Protein AF-A0A1F6IAR0-F1 (afdb_monomer_lite)

Sequence (242 aa):
MVVERRGQYTPEQQALSNLPRLVEQSVRDTQDLQRQLTGFKPGMDLINWHKRTDRYRYVYGETQRFKRDVRRSRDKTSLRHNLAGIVFQDIAYSVCALDCDDSRVLLSPEKTSEFWTMLYPNKEIVSHPYGQETLENAYVPDGILVNTSKAFNIYKRPVFKLYEYSLVHMTERDLEEQLKAIRIQHEKFPGLFAETSVEFVIPRTFPLPRLSSEEKKVEFLQLPITRVQFGHFITDLYNGMR

Radius of gyration: 19.18 Å; chains: 1; bounding box: 51×44×59 Å

Secondary structure (DSSP, 8-state):
------PPPPHHHHHHHHHHHHHHHHHHHHHHHHHHTTT--SSHHHHHHHTTSHHHHHHHHHHHHHHHH--SHHHHHHHHHHHHHHHHHHHHHHHHHHT--TTEEEEPHHHHHHHHHHH-TTSPEEEPGGG-EEETTS---SEEEEE--TTTTT-S-SEEEEEEE--S---HHHHHHHHHHHHHHHHH-HHHHTT-EEEEEEEETPPPP---TT-TTEEEEEEEEEHHHHHHHHHHHHH---

Structure (mmCIF, N/CA/C/O backbone):
data_AF-A0A1F6IAR0-F1
#
_entry.id   AF-A0A1F6IAR0-F1
#
loop_
_atom_site.group_PDB
_atom_site.id
_atom_site.type_symbol
_atom_site.label_atom_id
_atom_site.label_alt_id
_atom_site.label_comp_id
_atom_site.label_asym_id
_atom_site.label_entity_id
_atom_site.label_seq_id
_atom_site.pdbx_PDB_ins_code
_atom_site.Cartn_x
_atom_site.Cartn_y
_atom_site.Cartn_z
_atom_site.occupancy
_atom_site.B_iso_or_equiv
_atom_site.auth_seq_id
_atom_site.auth_comp_id
_atom_site.auth_asym_id
_atom_site.auth_atom_id
_atom_site.pdbx_PDB_model_num
ATOM 1 N N . MET A 1 1 ? -28.137 28.297 32.193 1.00 38.50 1 MET A N 1
ATOM 2 C CA . MET A 1 1 ? -27.772 27.968 30.799 1.00 38.50 1 MET A CA 1
ATOM 3 C C . MET A 1 1 ? -26.639 26.965 30.833 1.00 38.50 1 MET A C 1
ATOM 5 O O . MET A 1 1 ? -25.532 27.327 31.211 1.00 38.50 1 MET A O 1
ATOM 9 N N . VAL A 1 2 ? -26.931 25.707 30.516 1.00 37.19 2 VAL A N 1
ATOM 10 C CA . VAL A 1 2 ? -25.901 24.693 30.283 1.00 37.19 2 VAL A CA 1
ATOM 11 C C . VAL A 1 2 ? -25.406 24.934 28.864 1.00 37.19 2 VAL A C 1
ATOM 13 O O . VAL A 1 2 ? -26.157 24.766 27.910 1.00 37.19 2 VAL A O 1
ATOM 16 N N . VAL A 1 3 ? -24.178 25.427 28.729 1.00 39.84 3 VAL A N 1
ATOM 17 C CA . VAL A 1 3 ? -23.511 25.492 27.429 1.00 39.84 3 VAL A CA 1
ATOM 18 C C . VAL A 1 3 ? -23.173 24.051 27.069 1.00 39.84 3 VAL A C 1
ATOM 20 O O . VAL A 1 3 ? -22.225 23.486 27.615 1.00 39.84 3 VAL A O 1
ATOM 23 N N . GLU A 1 4 ? -23.977 23.435 26.204 1.00 39.16 4 GLU A N 1
ATOM 24 C CA . GLU A 1 4 ? -23.617 22.185 25.540 1.00 39.16 4 GLU A CA 1
ATOM 25 C C . GLU A 1 4 ? -22.316 22.429 24.771 1.00 39.16 4 GLU A C 1
ATOM 27 O O . GLU A 1 4 ? -22.299 22.987 23.671 1.00 39.16 4 GLU A O 1
ATOM 32 N N . ARG A 1 5 ? -21.183 22.053 25.372 1.00 45.16 5 ARG A N 1
ATOM 33 C CA . ARG A 1 5 ? -19.935 21.915 24.631 1.00 45.16 5 ARG A CA 1
ATOM 34 C C . ARG A 1 5 ? -20.184 20.805 23.617 1.00 45.16 5 ARG A C 1
ATOM 36 O O . ARG A 1 5 ? -20.204 19.638 23.996 1.00 45.16 5 ARG A O 1
ATOM 43 N N . ARG A 1 6 ? -20.390 21.164 22.346 1.00 47.25 6 ARG A N 1
ATOM 44 C CA . ARG A 1 6 ? -20.243 20.227 21.225 1.00 47.25 6 ARG A CA 1
ATOM 45 C C . ARG A 1 6 ? -18.896 19.532 21.421 1.00 47.25 6 ARG A C 1
ATOM 47 O O . ARG A 1 6 ? -17.858 20.184 21.321 1.00 47.25 6 ARG A O 1
ATOM 54 N N . GLY A 1 7 ? -18.930 18.266 21.831 1.00 54.31 7 GLY A N 1
ATOM 55 C CA . GLY A 1 7 ? -17.729 17.505 22.146 1.00 54.31 7 GLY A CA 1
ATOM 56 C C . GLY A 1 7 ? -16.824 17.484 20.923 1.00 54.31 7 GLY A C 1
ATOM 57 O O . GLY A 1 7 ? -17.268 17.118 19.837 1.00 54.31 7 GLY A O 1
ATOM 58 N N . GLN A 1 8 ? -15.577 17.922 21.079 1.00 76.50 8 GLN A N 1
ATOM 59 C CA . GLN A 1 8 ? -14.567 17.686 20.057 1.00 76.50 8 GLN A CA 1
ATOM 60 C C . GLN A 1 8 ? -14.371 16.172 19.970 1.00 76.50 8 GLN A C 1
ATOM 62 O O . GLN A 1 8 ? -14.013 15.542 20.965 1.00 76.50 8 GLN A O 1
ATOM 67 N N . TYR A 1 9 ? -14.665 15.592 18.806 1.00 80.25 9 TYR A N 1
ATOM 68 C CA . TYR A 1 9 ? -14.347 14.195 18.537 1.00 80.25 9 TYR A CA 1
ATOM 69 C C . TYR A 1 9 ? -12.841 13.981 18.706 1.00 80.25 9 TYR A C 1
ATOM 71 O O . TYR A 1 9 ? -12.040 14.819 18.287 1.00 80.25 9 TYR A O 1
ATOM 79 N N . THR A 1 10 ? -12.443 12.863 19.313 1.00 88.69 10 THR A N 1
ATOM 80 C CA . THR A 1 10 ? -11.035 12.451 19.291 1.00 88.69 10 THR A CA 1
ATOM 81 C C . THR A 1 10 ? -10.608 12.146 17.846 1.00 88.69 10 THR A C 1
ATOM 83 O O . THR A 1 10 ? -11.468 11.808 17.027 1.00 88.69 10 THR A O 1
ATOM 86 N N . PRO A 1 11 ? -9.306 12.206 17.502 1.00 89.12 11 PRO A N 1
ATOM 87 C CA . PRO A 1 11 ? -8.838 11.826 16.164 1.00 89.12 11 PRO A CA 1
ATOM 88 C C . PRO A 1 11 ? -9.303 10.425 15.733 1.00 89.12 11 PRO A C 1
ATOM 90 O O . PRO A 1 11 ? -9.711 10.229 14.593 1.00 89.12 11 PRO A O 1
ATOM 93 N N . GLU A 1 12 ? -9.347 9.464 16.664 1.00 87.31 12 GLU A N 1
ATOM 94 C CA . GLU A 1 12 ? -9.908 8.130 16.409 1.00 87.31 12 GLU A CA 1
ATOM 95 C C . GLU A 1 12 ? -11.392 8.185 16.039 1.00 87.31 12 GLU A C 1
ATOM 97 O O . GLU A 1 12 ? -11.812 7.574 15.061 1.00 87.31 12 GLU A O 1
ATOM 102 N N . GLN A 1 13 ? -12.201 8.932 16.795 1.00 87.88 13 GLN A N 1
ATOM 103 C CA . GLN A 1 13 ? -13.630 9.080 16.513 1.00 87.88 13 GLN A CA 1
ATOM 104 C C . GLN A 1 13 ? -13.868 9.797 15.180 1.00 87.88 13 GLN A C 1
ATOM 106 O O . GLN A 1 13 ? -14.784 9.443 14.435 1.00 87.88 13 GLN A O 1
ATOM 111 N N . GLN A 1 14 ? -13.027 10.778 14.849 1.00 88.19 14 GLN A N 1
ATOM 112 C CA . GLN A 1 14 ? -13.061 11.456 13.561 1.00 88.19 14 GLN A CA 1
ATOM 113 C C . GLN A 1 14 ? -12.744 10.486 12.416 1.00 88.19 14 GLN A C 1
ATOM 115 O O . GLN A 1 14 ? -13.514 10.423 11.457 1.00 88.19 14 GLN A O 1
ATOM 120 N N . ALA A 1 15 ? -11.678 9.693 12.529 1.00 88.88 15 ALA A N 1
ATOM 121 C CA . ALA A 1 15 ? -11.328 8.689 11.527 1.00 88.88 15 ALA A CA 1
ATOM 122 C C . ALA A 1 15 ? -12.445 7.641 11.365 1.00 88.88 15 ALA A C 1
ATOM 124 O O . ALA A 1 15 ? -12.874 7.352 10.248 1.00 88.88 15 ALA A O 1
ATOM 125 N N . LEU A 1 16 ? -13.004 7.146 12.475 1.00 87.69 16 LEU A N 1
ATOM 126 C CA . LEU A 1 16 ? -14.109 6.180 12.470 1.00 87.69 16 LEU A CA 1
ATOM 127 C C . LEU A 1 16 ? -15.385 6.724 11.831 1.00 87.69 16 LEU A C 1
ATOM 129 O O . LEU A 1 16 ? -16.027 6.016 11.063 1.00 87.69 16 LEU A O 1
ATOM 133 N N . SER A 1 17 ? -15.751 7.975 12.115 1.00 87.50 17 SER A N 1
ATOM 134 C CA . SER A 1 17 ? -16.948 8.588 11.520 1.00 87.50 17 SER A CA 1
ATOM 135 C C . SER A 1 17 ? -16.835 8.782 10.003 1.00 87.50 17 SER A C 1
ATOM 137 O O . SER A 1 17 ? -17.852 8.787 9.312 1.00 87.50 17 SER A O 1
ATOM 139 N N . ASN A 1 18 ? -15.614 8.896 9.471 1.00 89.44 18 ASN A N 1
ATOM 140 C CA . ASN A 1 18 ? -15.357 9.039 8.037 1.00 89.44 18 ASN A CA 1
ATOM 141 C C . ASN A 1 18 ? -15.116 7.704 7.322 1.00 89.44 18 ASN A C 1
ATOM 143 O O . ASN A 1 18 ? -15.274 7.633 6.101 1.00 89.44 18 ASN A O 1
ATOM 147 N N . LEU A 1 19 ? -14.770 6.647 8.061 1.00 89.19 19 LEU A N 1
ATOM 148 C CA . LEU A 1 19 ? -14.447 5.337 7.504 1.00 89.19 19 LEU A CA 1
ATOM 149 C C . LEU A 1 19 ? -15.547 4.759 6.589 1.00 89.19 19 LEU A C 1
ATOM 151 O O . LEU A 1 19 ? -15.187 4.270 5.520 1.00 89.19 19 LEU A O 1
ATOM 155 N N . PRO A 1 20 ? -16.861 4.873 6.887 1.00 89.50 20 PRO A N 1
ATOM 156 C CA . PRO A 1 20 ? -17.908 4.393 5.982 1.00 89.50 20 PRO A CA 1
ATOM 157 C C . PRO A 1 20 ? -17.851 5.007 4.578 1.00 89.50 20 PRO A C 1
ATOM 159 O O . PRO A 1 20 ? -18.086 4.307 3.596 1.00 89.50 20 PRO A O 1
ATOM 162 N N . ARG A 1 21 ? -17.493 6.294 4.462 1.00 92.12 21 ARG A N 1
ATOM 163 C CA . ARG A 1 21 ? -17.345 6.956 3.157 1.00 92.12 21 ARG A CA 1
ATOM 164 C C . ARG A 1 21 ? -16.149 6.400 2.386 1.00 92.12 21 ARG A C 1
ATOM 166 O O . ARG A 1 21 ? -16.256 6.187 1.182 1.00 92.12 21 ARG A O 1
ATOM 173 N N . LEU A 1 22 ? -15.018 6.190 3.064 1.00 92.69 22 LEU A N 1
ATOM 174 C CA . LEU A 1 22 ? -13.821 5.610 2.444 1.00 92.69 22 LEU A CA 1
ATOM 175 C C . LEU A 1 22 ? -14.101 4.181 1.967 1.00 92.69 22 LEU A C 1
ATOM 177 O O . LEU A 1 22 ? -13.780 3.841 0.834 1.00 92.69 22 LEU A O 1
ATOM 181 N N . VAL A 1 23 ? -14.787 3.394 2.799 1.00 91.12 23 VAL A N 1
ATOM 182 C CA . VAL A 1 23 ? -15.258 2.042 2.476 1.00 91.12 23 VAL A CA 1
ATOM 183 C C . VAL A 1 23 ? -16.153 2.043 1.244 1.00 91.12 23 VAL A C 1
ATOM 185 O O . VAL A 1 23 ? -15.914 1.267 0.326 1.00 91.12 23 VAL A O 1
ATOM 188 N N . GLU A 1 24 ? -17.161 2.915 1.188 1.00 90.19 24 GLU A N 1
ATOM 189 C CA . GLU A 1 24 ? -18.074 2.979 0.045 1.00 90.19 24 GLU A CA 1
ATOM 190 C C . GLU A 1 24 ? -17.333 3.290 -1.264 1.00 90.19 24 GLU A C 1
ATOM 192 O O . GLU A 1 24 ? -17.627 2.687 -2.296 1.00 90.19 24 GLU A O 1
ATOM 197 N N . GLN A 1 25 ? -16.359 4.203 -1.222 1.00 91.12 25 GLN A N 1
ATOM 198 C CA . GLN A 1 25 ? -15.523 4.526 -2.380 1.00 91.12 25 GLN A CA 1
ATOM 199 C C . GLN A 1 25 ? -14.670 3.324 -2.796 1.00 91.12 25 GLN A C 1
ATOM 201 O O . GLN A 1 25 ? -14.756 2.900 -3.944 1.00 91.12 25 GLN A O 1
ATOM 206 N N . SER A 1 26 ? -13.952 2.700 -1.858 1.00 91.62 26 SER A N 1
ATOM 207 C CA . SER A 1 26 ? -13.114 1.536 -2.164 1.00 91.62 26 SER A CA 1
ATOM 208 C C . SER A 1 26 ? -13.914 0.322 -2.642 1.00 91.62 26 SER A C 1
ATOM 210 O O . SER A 1 26 ? -13.428 -0.425 -3.481 1.00 91.62 26 SER A O 1
ATOM 212 N N . VAL A 1 27 ? -15.159 0.132 -2.191 1.00 89.75 27 VAL A N 1
ATOM 213 C CA . VAL A 1 27 ? -16.038 -0.918 -2.735 1.00 89.75 27 VAL A CA 1
ATOM 214 C C . VAL A 1 27 ? -16.336 -0.670 -4.216 1.00 89.75 27 VAL A C 1
ATOM 216 O O . VAL A 1 27 ? -16.295 -1.611 -5.007 1.00 89.75 27 VAL A O 1
ATOM 219 N N . ARG A 1 28 ? -16.614 0.579 -4.612 1.00 89.12 28 ARG A N 1
ATOM 220 C CA . ARG A 1 28 ? -16.844 0.930 -6.025 1.00 89.12 28 ARG A CA 1
ATOM 221 C C . ARG A 1 28 ? -15.579 0.712 -6.855 1.00 89.12 28 ARG A C 1
ATOM 223 O O . ARG A 1 28 ? -15.656 0.075 -7.903 1.00 89.12 28 ARG A O 1
ATOM 230 N N . ASP A 1 29 ? -14.432 1.158 -6.347 1.00 88.12 29 ASP A N 1
ATOM 231 C CA . ASP A 1 29 ? -13.138 1.003 -7.019 1.00 88.12 29 ASP A CA 1
ATOM 232 C C . ASP A 1 29 ? -12.801 -0.484 -7.240 1.00 88.12 29 ASP A C 1
ATOM 234 O O . ASP A 1 29 ? -12.430 -0.884 -8.345 1.00 88.12 29 ASP A O 1
ATOM 238 N N . THR A 1 30 ? -13.020 -1.333 -6.229 1.00 87.88 30 THR A N 1
ATOM 239 C CA . THR A 1 30 ? -12.817 -2.787 -6.331 1.00 87.88 30 THR A CA 1
ATOM 240 C C . THR A 1 30 ? -13.779 -3.439 -7.325 1.00 87.88 30 THR A C 1
ATOM 242 O O . THR A 1 30 ? -13.370 -4.314 -8.087 1.00 87.88 30 THR A O 1
ATOM 245 N N . GLN A 1 31 ? -15.046 -3.019 -7.380 1.00 88.25 31 GLN A N 1
ATOM 246 C CA . GLN A 1 31 ? -16.001 -3.535 -8.371 1.00 88.25 31 GLN A CA 1
ATOM 247 C C . GLN A 1 31 ? -15.584 -3.187 -9.804 1.00 88.25 31 GLN A C 1
ATOM 249 O O . GLN A 1 31 ? -15.674 -4.027 -10.704 1.00 88.25 31 GLN A O 1
ATOM 254 N N . ASP A 1 32 ? -15.105 -1.966 -10.031 1.00 87.00 32 ASP A N 1
ATOM 255 C CA . ASP A 1 32 ? -14.595 -1.562 -11.339 1.00 87.00 32 ASP A CA 1
ATOM 256 C C . ASP A 1 32 ? -13.306 -2.312 -11.694 1.00 87.00 32 ASP A C 1
ATOM 258 O O . ASP A 1 32 ? -13.144 -2.754 -12.836 1.00 87.00 32 ASP A O 1
ATOM 262 N N . LEU A 1 33 ? -12.439 -2.563 -10.712 1.00 86.06 33 LEU A N 1
ATOM 263 C CA . LEU A 1 33 ? -11.254 -3.399 -10.872 1.00 86.06 33 LEU A CA 1
ATOM 264 C C . LEU A 1 33 ? -11.611 -4.846 -11.265 1.00 86.06 33 LEU A C 1
ATOM 266 O O . LEU A 1 33 ? -11.045 -5.378 -12.223 1.00 86.06 33 LEU A O 1
ATOM 270 N N . GLN A 1 34 ? -12.590 -5.467 -10.597 1.00 84.38 34 GLN A N 1
ATOM 271 C CA . GLN A 1 34 ? -13.085 -6.815 -10.919 1.00 84.38 34 GLN A CA 1
ATOM 272 C C . GLN A 1 34 ? -13.602 -6.907 -12.362 1.00 84.38 34 GLN A C 1
ATOM 274 O O . GLN A 1 34 ? -13.295 -7.863 -13.083 1.00 84.38 34 GLN A O 1
ATOM 279 N N . ARG A 1 35 ? -14.341 -5.890 -12.826 1.00 84.06 35 ARG A N 1
ATOM 280 C CA . ARG A 1 35 ? -14.817 -5.814 -14.219 1.00 84.06 35 ARG A CA 1
ATOM 281 C C . ARG A 1 35 ? -13.660 -5.738 -15.212 1.00 84.06 35 ARG A C 1
ATOM 283 O O . ARG A 1 35 ? -13.697 -6.407 -16.241 1.00 84.06 35 ARG A O 1
ATOM 290 N N . GLN A 1 36 ? -12.625 -4.957 -14.905 1.00 81.25 36 GLN A N 1
ATOM 291 C CA . GLN A 1 36 ? -11.448 -4.813 -15.769 1.00 81.25 36 GLN A CA 1
ATOM 292 C C . GLN A 1 36 ? -10.580 -6.078 -15.830 1.00 81.25 36 GLN A C 1
ATOM 294 O O . GLN A 1 36 ? -9.872 -6.284 -16.817 1.00 81.25 36 GLN A O 1
ATOM 299 N N . LEU A 1 37 ? -10.628 -6.913 -14.790 1.00 77.19 37 LEU A N 1
ATOM 300 C CA . LEU A 1 37 ? -9.786 -8.101 -14.626 1.00 77.19 37 LEU A CA 1
ATOM 301 C C . LEU A 1 37 ? -10.537 -9.428 -14.809 1.00 77.19 37 LEU A C 1
ATOM 303 O O . LEU A 1 37 ? -9.991 -10.502 -14.558 1.00 77.19 37 LEU A O 1
ATOM 307 N N . THR A 1 38 ? -11.773 -9.392 -15.305 1.00 71.38 38 THR A N 1
ATOM 308 C CA . THR A 1 38 ? -12.521 -10.613 -15.625 1.00 71.38 38 THR A CA 1
ATOM 309 C C . THR A 1 38 ? -11.798 -11.418 -16.719 1.00 71.38 38 THR A C 1
ATOM 311 O O . THR A 1 38 ? -11.521 -10.904 -17.801 1.00 71.38 38 THR A O 1
ATOM 314 N N . GLY A 1 39 ? -11.494 -12.696 -16.453 1.00 65.00 39 GLY A N 1
ATOM 315 C CA . GLY A 1 39 ? -10.820 -13.600 -17.407 1.00 65.00 39 GLY A CA 1
ATOM 316 C C . GLY A 1 39 ? -9.287 -13.508 -17.430 1.00 65.00 39 GLY A C 1
ATOM 317 O O . GLY A 1 39 ? -8.635 -14.075 -18.307 1.00 65.00 39 GLY A O 1
ATOM 318 N N . PHE A 1 40 ? -8.713 -12.799 -16.467 1.00 67.94 40 PHE A N 1
ATOM 319 C CA . PHE A 1 40 ? -7.287 -12.561 -16.332 1.00 67.94 40 PHE A CA 1
ATOM 320 C C . PHE A 1 40 ? -6.507 -13.792 -15.809 1.00 67.94 40 PHE A C 1
ATOM 322 O O . PHE A 1 40 ? -6.990 -14.491 -14.916 1.00 67.94 40 PHE A O 1
ATOM 329 N N . LYS A 1 41 ? -5.285 -14.057 -16.311 1.00 64.62 41 LYS A N 1
ATOM 330 C CA . LYS A 1 41 ? -4.406 -15.132 -15.798 1.00 64.62 41 LYS A CA 1
ATOM 331 C C . LYS A 1 41 ? -3.184 -14.563 -15.052 1.00 64.62 41 LYS A C 1
ATOM 333 O O . LYS A 1 41 ? -2.563 -13.629 -15.532 1.00 64.62 41 LYS A O 1
ATOM 338 N N . PRO A 1 42 ? -2.771 -15.115 -13.899 1.00 63.12 42 PRO A N 1
ATOM 339 C CA . PRO A 1 42 ? -1.640 -14.586 -13.126 1.00 63.12 42 PRO A CA 1
ATOM 340 C C . PRO A 1 42 ? -0.313 -14.491 -13.908 1.00 63.12 42 PRO A C 1
ATOM 342 O O . PRO A 1 42 ? 0.008 -15.367 -14.709 1.00 63.12 42 PRO A O 1
ATOM 345 N N . GLY A 1 43 ? 0.508 -13.472 -13.615 1.00 67.12 43 GLY A N 1
ATOM 346 C CA . GLY A 1 43 ? 1.869 -13.328 -14.154 1.00 67.12 43 GLY A CA 1
ATOM 347 C C . GLY A 1 43 ? 2.051 -12.146 -15.106 1.00 67.12 43 GLY A C 1
ATOM 348 O O . GLY A 1 43 ? 1.771 -11.007 -14.740 1.00 67.12 43 GLY A O 1
ATOM 349 N N . MET A 1 44 ? 2.555 -12.403 -16.321 1.00 66.25 44 MET A N 1
ATOM 350 C CA . MET A 1 44 ? 2.823 -11.359 -17.329 1.00 66.25 44 MET A CA 1
ATOM 351 C C . MET A 1 44 ? 1.577 -10.574 -17.728 1.00 66.25 44 MET A C 1
ATOM 353 O O . MET A 1 44 ? 1.685 -9.390 -18.055 1.00 66.25 44 MET A O 1
ATOM 357 N N . ASP A 1 45 ? 0.401 -11.194 -17.651 1.00 78.44 45 ASP A N 1
ATOM 358 C CA . ASP A 1 45 ? -0.839 -10.481 -17.914 1.00 78.44 45 ASP A CA 1
ATOM 359 C C . ASP A 1 45 ? -0.992 -9.311 -16.937 1.00 78.44 45 ASP A C 1
ATOM 361 O O . ASP A 1 45 ? -1.553 -8.300 -17.329 1.00 78.44 45 ASP A O 1
ATOM 365 N N . LEU A 1 46 ? -0.415 -9.360 -15.725 1.00 79.81 46 LEU A N 1
ATOM 366 C CA . LEU A 1 46 ? -0.706 -8.386 -14.655 1.00 79.81 46 LEU A CA 1
ATOM 367 C C . LEU A 1 46 ? 0.014 -7.081 -14.922 1.00 79.81 46 LEU A C 1
ATOM 369 O O . LEU A 1 46 ? -0.556 -5.999 -14.818 1.00 79.81 46 LEU A O 1
ATOM 373 N N . ILE A 1 47 ? 1.249 -7.215 -15.396 1.00 83.38 47 ILE A N 1
ATOM 374 C CA . ILE A 1 47 ? 2.025 -6.121 -15.960 1.00 83.38 47 ILE A CA 1
ATOM 375 C C . ILE A 1 47 ? 1.309 -5.557 -17.197 1.00 83.38 47 ILE A C 1
ATOM 377 O O . ILE A 1 47 ? 1.186 -4.342 -17.339 1.00 83.38 47 ILE A O 1
ATOM 381 N N . ASN A 1 48 ? 0.812 -6.415 -18.094 1.00 83.62 48 ASN A N 1
ATOM 382 C CA . ASN A 1 48 ? 0.139 -5.974 -19.321 1.00 83.62 48 ASN A CA 1
ATOM 383 C C . ASN A 1 48 ? -1.205 -5.283 -19.066 1.00 83.62 48 ASN A C 1
ATOM 385 O O . ASN A 1 48 ? -1.549 -4.343 -19.782 1.00 83.62 48 ASN A O 1
ATOM 389 N N . TRP A 1 49 ? -1.954 -5.728 -18.064 1.00 85.81 49 TRP A N 1
ATOM 390 C CA . TRP A 1 49 ? -3.165 -5.077 -17.594 1.00 85.81 49 TRP A CA 1
ATOM 391 C C . TRP A 1 49 ? -2.824 -3.725 -16.979 1.00 85.81 49 TRP A C 1
ATOM 393 O O . TRP A 1 49 ? -3.388 -2.719 -17.403 1.00 85.81 49 TRP A O 1
ATOM 403 N N . HIS A 1 50 ? -1.843 -3.676 -16.070 1.00 87.81 50 HIS A N 1
ATOM 404 C CA . HIS A 1 50 ? -1.456 -2.433 -15.411 1.00 87.81 50 HIS A CA 1
ATOM 405 C C . HIS A 1 50 ? -1.080 -1.357 -16.443 1.00 87.81 50 HIS A C 1
ATOM 407 O O . HIS A 1 50 ? -1.564 -0.232 -16.346 1.00 87.81 50 HIS A O 1
ATOM 413 N N . LYS A 1 51 ? -0.361 -1.726 -17.518 1.00 88.00 51 LYS A N 1
ATOM 414 C CA . LYS A 1 51 ? -0.032 -0.845 -18.662 1.00 88.00 51 LYS A CA 1
ATOM 415 C C . LYS A 1 51 ? -1.238 -0.175 -19.346 1.00 88.00 51 LYS A C 1
ATOM 417 O O . LYS A 1 51 ? -1.056 0.799 -20.073 1.00 88.00 51 LYS A O 1
ATOM 422 N N . ARG A 1 52 ? -2.455 -0.697 -19.175 1.00 86.88 52 ARG A N 1
ATOM 423 C CA . ARG A 1 52 ? -3.691 -0.166 -19.784 1.00 86.88 52 ARG A CA 1
ATOM 424 C C . ARG A 1 52 ? -4.454 0.786 -18.861 1.00 86.88 52 ARG A C 1
ATOM 426 O O . ARG A 1 52 ? -5.355 1.482 -19.326 1.00 86.88 52 ARG A O 1
ATOM 433 N N . THR A 1 53 ? -4.095 0.839 -17.581 1.00 86.94 53 THR A N 1
ATOM 434 C CA . THR A 1 53 ? -4.781 1.673 -16.587 1.00 86.94 53 THR A CA 1
ATOM 435 C C . THR A 1 53 ? -4.517 3.166 -16.818 1.00 86.94 53 THR A C 1
ATOM 437 O O . THR A 1 53 ? -3.479 3.563 -17.361 1.00 86.94 53 THR A O 1
ATOM 440 N N . ASP A 1 54 ? -5.455 4.024 -16.404 1.00 87.62 54 ASP A N 1
ATOM 441 C CA . ASP A 1 54 ? -5.235 5.480 -16.365 1.00 87.62 54 ASP A CA 1
ATOM 442 C C . ASP A 1 54 ? -4.079 5.840 -15.427 1.00 87.62 54 ASP A C 1
ATOM 444 O O . ASP A 1 54 ? -3.260 6.707 -15.742 1.00 87.62 54 ASP A O 1
ATOM 448 N N . ARG A 1 55 ? -3.964 5.112 -14.310 1.00 86.44 55 ARG A N 1
ATOM 449 C CA . ARG A 1 55 ? -2.889 5.285 -13.334 1.00 86.44 55 ARG A CA 1
ATOM 450 C C . ARG A 1 55 ? -1.513 5.075 -13.962 1.00 86.44 55 ARG A C 1
ATOM 452 O O . ARG A 1 55 ? -0.652 5.942 -13.834 1.00 86.44 55 ARG A O 1
ATOM 459 N N . TYR A 1 56 ? -1.331 4.008 -14.738 1.00 89.44 56 TYR A N 1
ATOM 460 C CA . TYR A 1 56 ? -0.094 3.786 -15.486 1.00 89.44 56 TYR A CA 1
ATOM 461 C C . TYR A 1 56 ? 0.205 4.919 -16.470 1.00 89.44 56 TYR A C 1
ATOM 463 O O . TYR A 1 56 ? 1.341 5.387 -16.544 1.00 89.44 56 TYR A O 1
ATOM 471 N N . ARG A 1 57 ? -0.800 5.387 -17.223 1.00 90.31 57 ARG A N 1
ATOM 472 C CA . ARG A 1 57 ? -0.622 6.496 -18.177 1.00 90.31 57 ARG A CA 1
ATOM 473 C C . ARG A 1 57 ? -0.148 7.769 -17.475 1.00 90.31 57 ARG A C 1
ATOM 475 O O . ARG A 1 57 ? 0.765 8.425 -17.976 1.00 90.31 57 ARG A O 1
ATOM 482 N N . TYR A 1 58 ? -0.713 8.073 -16.307 1.00 89.88 58 TYR A N 1
ATOM 483 C CA . TYR A 1 58 ? -0.272 9.177 -15.457 1.00 89.88 58 TYR A CA 1
ATOM 484 C C . TYR A 1 58 ? 1.176 8.994 -14.977 1.00 89.88 58 TYR A C 1
ATOM 486 O O . TYR A 1 58 ? 2.019 9.853 -15.234 1.00 89.88 58 TYR A O 1
ATOM 494 N N . VAL A 1 59 ? 1.495 7.853 -14.351 1.00 89.31 59 VAL A N 1
ATOM 495 C CA . VAL A 1 59 ? 2.842 7.556 -13.830 1.00 89.31 59 VAL A CA 1
ATOM 496 C C . VAL A 1 59 ? 3.892 7.603 -14.944 1.00 89.31 59 VAL A C 1
ATOM 498 O O . VAL A 1 59 ? 4.981 8.157 -14.764 1.00 89.31 59 VAL A O 1
ATOM 501 N N . TYR A 1 60 ? 3.570 7.075 -16.125 1.00 88.94 60 TYR A N 1
ATOM 502 C CA . TYR A 1 60 ? 4.438 7.146 -17.294 1.00 88.94 60 TYR A CA 1
ATOM 503 C C . TYR A 1 60 ? 4.672 8.590 -17.747 1.00 88.94 60 TYR A C 1
ATOM 505 O O . TYR A 1 60 ? 5.823 8.981 -17.955 1.00 88.94 60 TYR A O 1
ATOM 513 N N . GLY A 1 61 ? 3.609 9.391 -17.869 1.00 88.44 61 GLY A N 1
ATOM 514 C CA . GLY A 1 61 ? 3.698 10.805 -18.238 1.00 88.44 61 GLY A CA 1
ATOM 515 C C . GLY A 1 61 ? 4.585 11.601 -17.278 1.00 88.44 61 GLY A C 1
ATOM 516 O O . GLY A 1 61 ? 5.534 12.257 -17.716 1.00 88.44 61 GLY A O 1
ATOM 517 N N . GLU A 1 62 ? 4.350 11.459 -15.972 1.00 87.94 62 GLU A N 1
ATOM 518 C CA . GLU A 1 62 ? 5.161 12.099 -14.930 1.00 87.94 62 GLU A CA 1
ATOM 519 C C . GLU A 1 62 ? 6.617 11.623 -14.967 1.00 87.94 62 GLU A C 1
ATOM 521 O O . GLU A 1 62 ? 7.543 12.423 -14.850 1.00 87.94 62 GLU A O 1
ATOM 526 N N . THR A 1 63 ? 6.854 10.337 -15.237 1.00 88.19 63 THR A N 1
ATOM 527 C CA . THR A 1 63 ? 8.215 9.804 -15.393 1.00 88.19 63 THR A CA 1
ATOM 528 C C . THR A 1 63 ? 8.943 10.473 -16.553 1.00 88.19 63 THR A C 1
ATOM 530 O O . THR A 1 63 ? 10.098 10.873 -16.401 1.00 88.19 63 THR A O 1
ATOM 533 N N . GLN A 1 64 ? 8.292 10.628 -17.711 1.00 87.00 64 GLN A N 1
ATOM 534 C CA . GLN A 1 64 ? 8.917 11.295 -18.856 1.00 87.00 64 GLN A CA 1
ATOM 535 C C . GLN A 1 64 ? 9.181 12.777 -18.581 1.00 87.00 64 GLN A C 1
ATOM 537 O O . GLN A 1 64 ? 10.212 13.295 -19.013 1.00 87.00 64 GLN A O 1
ATOM 542 N N . ARG A 1 65 ? 8.294 13.446 -17.838 1.00 84.69 65 ARG A N 1
ATOM 543 C CA . ARG A 1 65 ? 8.486 14.829 -17.391 1.00 84.69 65 ARG A CA 1
ATOM 544 C C . ARG A 1 65 ? 9.700 14.944 -16.467 1.00 84.69 65 ARG A C 1
ATOM 546 O O . ARG A 1 65 ? 10.655 15.631 -16.818 1.00 84.69 65 ARG A O 1
ATOM 553 N N . PHE A 1 66 ? 9.744 14.183 -15.373 1.00 83.50 66 PHE A N 1
ATOM 554 C CA . PHE A 1 66 ? 10.871 14.217 -14.436 1.00 83.50 66 PHE A CA 1
ATOM 555 C C . PHE A 1 66 ? 12.201 13.837 -15.093 1.00 83.50 66 PHE A C 1
ATOM 557 O O . PHE A 1 66 ? 13.226 14.455 -14.814 1.00 83.50 66 PHE A O 1
ATOM 564 N N . LYS A 1 67 ? 12.218 12.871 -16.022 1.00 82.19 67 LYS A N 1
ATOM 565 C CA . LYS A 1 67 ? 13.441 12.510 -16.759 1.00 82.19 67 LYS A CA 1
ATOM 566 C C . LYS A 1 67 ? 14.045 13.676 -17.547 1.00 82.19 67 LYS A C 1
ATOM 568 O O . LYS A 1 67 ? 15.263 13.698 -17.711 1.00 82.19 67 LYS A O 1
ATOM 573 N N . ARG A 1 68 ? 13.224 14.605 -18.051 1.00 81.62 68 ARG A N 1
ATOM 574 C CA . ARG A 1 68 ? 13.702 15.810 -18.753 1.00 81.62 68 ARG A CA 1
ATOM 575 C C . ARG A 1 68 ? 14.318 16.819 -17.786 1.00 81.62 68 ARG A C 1
ATOM 577 O O . ARG A 1 68 ? 15.299 17.469 -18.138 1.00 81.62 68 ARG A O 1
ATOM 584 N N . ASP A 1 69 ? 13.783 16.893 -16.572 1.00 78.00 69 ASP A N 1
ATOM 585 C CA . ASP A 1 69 ? 14.192 17.868 -15.557 1.00 78.00 69 ASP A CA 1
ATOM 586 C C . ASP A 1 69 ? 15.429 17.410 -14.760 1.00 78.00 69 ASP A C 1
ATOM 588 O O . ASP A 1 69 ? 16.210 18.223 -14.258 1.00 78.00 69 ASP A O 1
ATOM 592 N N . VAL A 1 70 ? 15.663 16.097 -14.678 1.00 74.81 70 VAL A N 1
ATOM 593 C CA . VAL A 1 70 ? 16.753 15.512 -13.893 1.00 74.81 70 VAL A CA 1
ATOM 594 C C . VAL A 1 70 ? 18.101 15.563 -14.630 1.00 74.81 70 VAL A C 1
ATOM 596 O O . VAL A 1 70 ? 18.366 14.813 -15.573 1.00 74.81 70 VAL A O 1
ATOM 599 N N . ARG A 1 71 ? 19.025 16.391 -14.119 1.00 67.69 71 ARG A N 1
ATOM 600 C CA . ARG A 1 71 ? 20.390 16.547 -14.667 1.00 67.69 71 ARG A CA 1
ATOM 601 C C . ARG A 1 71 ? 21.447 15.636 -14.026 1.00 67.69 71 ARG A C 1
ATOM 603 O O . ARG A 1 71 ? 22.449 15.337 -14.672 1.00 67.69 71 ARG A O 1
ATOM 610 N N . ARG A 1 72 ? 21.260 15.182 -12.779 1.00 70.19 72 ARG A N 1
ATOM 611 C CA . ARG A 1 72 ? 22.270 14.418 -12.009 1.00 70.19 72 ARG A CA 1
ATOM 612 C C . ARG A 1 72 ? 21.945 12.924 -11.928 1.00 70.19 72 ARG A C 1
ATOM 614 O O . ARG A 1 72 ? 20.790 12.524 -11.961 1.00 70.19 72 ARG A O 1
ATOM 621 N N . SER A 1 73 ? 22.971 12.081 -11.796 1.00 63.78 73 SER A N 1
ATOM 622 C CA . SER A 1 73 ? 22.824 10.615 -11.747 1.00 63.78 73 SER A CA 1
ATOM 623 C C . SER A 1 73 ? 22.116 10.099 -10.488 1.00 63.78 73 SER A C 1
ATOM 625 O O . SER A 1 73 ? 21.307 9.183 -10.593 1.00 63.78 73 SER A O 1
ATOM 627 N N . ARG A 1 74 ? 22.372 10.690 -9.311 1.00 65.12 74 ARG A N 1
ATOM 628 C CA . ARG A 1 74 ? 21.709 10.304 -8.046 1.00 65.12 74 ARG A CA 1
ATOM 629 C C . ARG A 1 74 ? 20.193 10.489 -8.114 1.00 65.12 74 ARG A C 1
ATOM 631 O O . ARG A 1 74 ? 19.445 9.593 -7.736 1.00 65.12 74 ARG A O 1
ATOM 638 N N . ASP A 1 75 ? 19.765 11.598 -8.698 1.00 76.31 75 ASP A N 1
ATOM 639 C CA . ASP A 1 75 ? 18.357 11.934 -8.897 1.00 76.31 75 ASP A CA 1
ATOM 640 C C . ASP A 1 75 ? 17.686 10.951 -9.875 1.00 76.31 75 ASP A C 1
ATOM 642 O O . ASP A 1 75 ? 16.529 10.586 -9.691 1.00 76.31 75 ASP A O 1
ATOM 646 N N . LYS A 1 76 ? 18.425 10.430 -10.872 1.00 77.31 76 LYS A N 1
ATOM 647 C CA . LYS A 1 76 ? 17.926 9.372 -11.774 1.00 77.31 76 LYS A CA 1
ATOM 648 C C . LYS A 1 76 ? 17.689 8.054 -11.041 1.00 77.31 76 LYS A C 1
ATOM 650 O O . LYS A 1 76 ? 16.687 7.392 -11.304 1.00 77.31 76 LYS A O 1
ATOM 655 N N . THR A 1 77 ? 18.590 7.677 -10.133 1.00 81.00 77 THR A N 1
ATOM 656 C CA . THR A 1 77 ? 18.427 6.474 -9.303 1.00 81.00 77 THR A CA 1
ATOM 657 C C . THR A 1 77 ? 17.230 6.611 -8.369 1.00 81.00 77 THR A C 1
ATOM 659 O O . THR A 1 77 ? 16.412 5.697 -8.312 1.00 81.00 77 THR A O 1
ATOM 662 N N . SER A 1 78 ? 17.087 7.758 -7.695 1.00 81.94 78 SER A N 1
ATOM 663 C CA . SER A 1 78 ? 15.932 8.039 -6.832 1.00 81.94 78 SER A CA 1
ATOM 664 C C . SER A 1 78 ? 14.622 8.022 -7.624 1.00 81.94 78 SER A C 1
ATOM 666 O O . SER A 1 78 ? 13.681 7.342 -7.227 1.00 81.94 78 SER A O 1
ATOM 668 N N . LEU A 1 79 ? 14.588 8.650 -8.804 1.00 83.31 79 LEU A N 1
ATOM 669 C CA . LEU A 1 79 ? 13.422 8.620 -9.685 1.00 83.31 79 LEU A CA 1
ATOM 670 C C . LEU A 1 79 ? 13.032 7.190 -10.080 1.00 83.31 79 LEU A C 1
ATOM 672 O O . LEU A 1 79 ? 11.863 6.827 -10.002 1.00 83.31 79 LEU A O 1
ATOM 676 N N . ARG A 1 80 ? 14.005 6.359 -10.477 1.00 84.94 80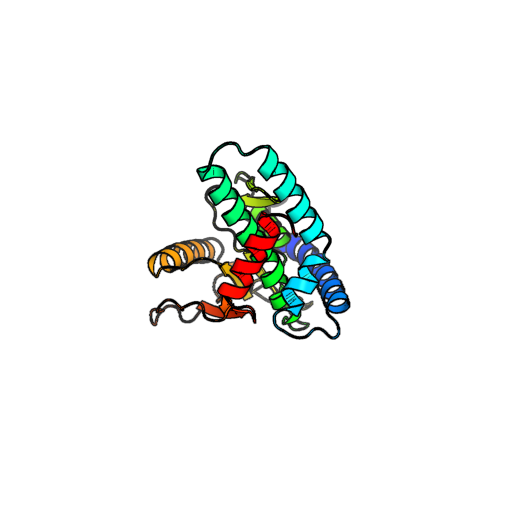 ARG A N 1
ATOM 677 C CA . ARG A 1 80 ? 13.750 4.956 -10.835 1.00 84.94 80 ARG A CA 1
ATOM 678 C C . ARG A 1 80 ? 13.256 4.140 -9.639 1.00 84.94 80 ARG A C 1
ATOM 680 O O . ARG A 1 80 ? 12.420 3.263 -9.826 1.00 84.94 80 ARG A O 1
ATOM 687 N N . HIS A 1 81 ? 13.768 4.410 -8.441 1.00 84.88 81 HIS A N 1
ATOM 688 C CA . HIS A 1 81 ? 13.318 3.750 -7.219 1.00 84.88 81 HIS A CA 1
ATOM 689 C C . HIS A 1 81 ? 11.869 4.126 -6.879 1.00 84.88 81 HIS A C 1
ATOM 691 O O . HIS A 1 81 ? 11.048 3.234 -6.695 1.00 84.88 81 HIS A O 1
ATOM 697 N N . ASN A 1 82 ? 11.531 5.419 -6.916 1.00 86.50 82 ASN A N 1
ATOM 698 C CA . ASN A 1 82 ? 10.168 5.903 -6.675 1.00 86.50 82 ASN A CA 1
ATOM 699 C C . ASN A 1 82 ? 9.182 5.362 -7.723 1.00 86.50 82 ASN A C 1
ATOM 701 O O . ASN A 1 82 ? 8.085 4.936 -7.378 1.00 86.50 82 ASN A O 1
ATOM 705 N N . LEU A 1 83 ? 9.597 5.315 -8.995 1.00 88.94 83 LEU A N 1
ATOM 706 C CA . LEU A 1 83 ? 8.822 4.701 -10.074 1.00 88.94 83 LEU A CA 1
ATOM 707 C C . LEU A 1 83 ? 8.549 3.219 -9.806 1.00 88.94 83 LEU A C 1
ATOM 709 O O . LEU A 1 83 ? 7.435 2.748 -10.007 1.00 88.94 83 LEU A O 1
ATOM 713 N N . ALA A 1 84 ? 9.571 2.474 -9.379 1.00 90.50 84 ALA A N 1
ATOM 714 C CA . ALA A 1 84 ? 9.404 1.071 -9.037 1.00 90.50 84 ALA A CA 1
ATOM 715 C C . ALA A 1 84 ? 8.387 0.918 -7.899 1.00 90.50 84 ALA A C 1
ATOM 717 O O . ALA A 1 84 ? 7.448 0.140 -8.047 1.00 90.50 84 ALA A O 1
ATOM 718 N N . GLY A 1 85 ? 8.552 1.696 -6.822 1.00 90.12 85 GLY A N 1
ATOM 719 C CA . GLY A 1 85 ? 7.666 1.697 -5.658 1.00 90.12 85 GLY A CA 1
ATOM 720 C C . GLY A 1 85 ? 6.207 1.909 -6.038 1.00 90.12 85 GLY A C 1
ATOM 721 O O . GLY A 1 85 ? 5.383 1.039 -5.773 1.00 90.12 85 GLY A O 1
ATOM 722 N N . ILE A 1 86 ? 5.901 2.999 -6.750 1.00 90.88 86 ILE A N 1
ATOM 723 C CA . ILE A 1 86 ? 4.508 3.335 -7.074 1.00 90.88 86 ILE A CA 1
ATOM 724 C C . ILE A 1 86 ? 3.849 2.299 -7.994 1.00 90.88 86 ILE A C 1
ATOM 726 O O . ILE A 1 86 ? 2.716 1.890 -7.765 1.00 90.88 86 ILE A O 1
ATOM 730 N N . VAL A 1 87 ? 4.581 1.800 -8.993 1.00 91.69 87 VAL A N 1
ATOM 731 C CA . VAL A 1 87 ? 4.070 0.779 -9.919 1.00 91.69 87 VAL A CA 1
ATOM 732 C C . VAL A 1 87 ? 3.834 -0.549 -9.202 1.00 91.69 87 VAL A C 1
ATOM 734 O O . VAL A 1 87 ? 2.883 -1.264 -9.516 1.00 91.69 87 VAL A O 1
ATOM 737 N N . PHE A 1 88 ? 4.697 -0.904 -8.247 1.00 92.50 88 PHE A N 1
ATOM 738 C CA . PHE A 1 88 ? 4.500 -2.111 -7.454 1.00 92.50 88 PHE A CA 1
ATOM 739 C C . PHE A 1 88 ? 3.317 -1.981 -6.512 1.00 92.50 88 PHE A C 1
ATOM 741 O O . PHE A 1 88 ? 2.517 -2.905 -6.461 1.00 92.50 88 PHE A O 1
ATOM 748 N N . GLN A 1 89 ? 3.179 -0.845 -5.831 1.00 93.00 89 GLN A N 1
ATOM 749 C CA . GLN A 1 89 ? 2.033 -0.539 -4.983 1.00 93.00 89 GLN A CA 1
ATOM 750 C C . GLN A 1 89 ? 0.716 -0.662 -5.759 1.00 93.00 89 GLN A C 1
ATOM 752 O O . GLN A 1 89 ? -0.187 -1.355 -5.300 1.00 93.00 89 GLN A O 1
ATOM 757 N N . ASP A 1 90 ? 0.621 -0.082 -6.961 1.00 91.56 90 ASP A N 1
ATOM 758 C CA . ASP A 1 90 ? -0.587 -0.174 -7.793 1.00 91.56 90 ASP A CA 1
ATOM 759 C C . ASP A 1 90 ? -0.933 -1.636 -8.138 1.00 91.56 90 ASP A C 1
ATOM 761 O O . ASP A 1 90 ? -2.087 -2.067 -8.057 1.00 91.56 90 ASP A O 1
ATOM 765 N N . ILE A 1 91 ? 0.080 -2.419 -8.515 1.00 91.25 91 ILE A N 1
ATOM 766 C CA . ILE A 1 91 ? -0.046 -3.845 -8.836 1.00 91.25 91 ILE A CA 1
ATOM 767 C C . ILE A 1 91 ? -0.439 -4.669 -7.601 1.00 91.25 91 ILE A C 1
ATOM 769 O O . ILE A 1 91 ? -1.350 -5.495 -7.680 1.00 91.25 91 ILE A O 1
ATOM 773 N N . ALA A 1 92 ? 0.243 -4.455 -6.478 1.00 93.12 92 ALA A N 1
ATOM 774 C CA . ALA A 1 92 ? 0.050 -5.177 -5.230 1.00 93.12 92 ALA A CA 1
ATOM 775 C C . ALA A 1 92 ? -1.342 -4.914 -4.661 1.00 93.12 92 ALA A C 1
ATOM 777 O O . ALA A 1 92 ? -2.074 -5.869 -4.400 1.00 93.12 92 ALA A O 1
ATOM 778 N N . TYR A 1 93 ? -1.735 -3.639 -4.573 1.00 93.44 93 TYR A N 1
ATOM 779 C CA . TYR A 1 93 ? -3.077 -3.233 -4.172 1.00 93.44 93 TYR A CA 1
ATOM 780 C C . TYR A 1 93 ? -4.137 -3.926 -5.022 1.00 93.44 93 TYR A C 1
ATOM 782 O O . TYR A 1 93 ? -5.051 -4.538 -4.481 1.00 93.44 93 TYR A O 1
ATOM 790 N N . SER A 1 94 ? -3.981 -3.897 -6.347 1.00 90.12 94 SER A N 1
ATOM 791 C CA . SER A 1 94 ? -4.973 -4.473 -7.254 1.00 90.12 94 SER A CA 1
ATOM 792 C C . SER A 1 94 ? -5.150 -5.977 -7.044 1.00 90.12 94 SER A C 1
ATOM 794 O O . SER A 1 94 ? -6.270 -6.475 -7.053 1.00 90.12 94 SER A O 1
ATOM 796 N N . VAL A 1 95 ? -4.061 -6.717 -6.819 1.00 89.75 95 VAL A N 1
ATOM 797 C CA . VAL A 1 95 ? -4.145 -8.154 -6.518 1.00 89.75 95 VAL A CA 1
ATOM 798 C C . VAL A 1 95 ? -4.837 -8.394 -5.179 1.00 89.75 95 VAL A C 1
ATOM 800 O O . VAL A 1 95 ? -5.742 -9.221 -5.108 1.00 89.75 95 VAL A O 1
ATOM 803 N N . CYS A 1 96 ? -4.443 -7.666 -4.135 1.00 92.38 96 CYS A N 1
ATOM 804 C CA . CYS A 1 96 ? -4.979 -7.868 -2.789 1.00 92.38 96 CYS A CA 1
ATOM 805 C C . CYS A 1 96 ? -6.457 -7.462 -2.692 1.00 92.38 96 CYS A C 1
ATOM 807 O O . CYS A 1 96 ? -7.248 -8.147 -2.049 1.00 92.38 96 CYS A O 1
ATOM 809 N N . ALA A 1 97 ? -6.858 -6.382 -3.367 1.00 91.69 97 ALA A N 1
ATOM 810 C CA . ALA A 1 97 ? -8.237 -5.903 -3.379 1.00 91.69 97 ALA A CA 1
ATOM 811 C C . ALA A 1 97 ? -9.204 -6.918 -4.013 1.00 91.69 97 ALA A C 1
ATOM 813 O O . ALA A 1 97 ? -10.349 -7.024 -3.582 1.00 91.69 97 ALA A O 1
ATOM 814 N N . LEU A 1 98 ? -8.748 -7.685 -5.007 1.00 87.81 98 LEU A N 1
ATOM 815 C CA . LEU A 1 98 ? -9.557 -8.710 -5.679 1.00 87.81 98 LEU A CA 1
ATOM 816 C C . LEU A 1 98 ? -9.707 -10.002 -4.879 1.00 87.81 98 LEU A C 1
ATOM 818 O O . LEU A 1 98 ? -10.653 -10.744 -5.126 1.00 87.81 98 LEU A O 1
ATOM 822 N N . ASP A 1 99 ? -8.777 -10.273 -3.965 1.00 87.06 99 ASP A N 1
ATOM 823 C CA . ASP A 1 99 ? -8.800 -11.451 -3.090 1.00 87.06 99 ASP A CA 1
ATOM 824 C C . ASP A 1 99 ? -9.636 -11.215 -1.817 1.00 87.06 99 ASP A C 1
ATOM 826 O O . ASP A 1 99 ? -9.855 -12.122 -1.016 1.00 87.06 99 ASP A O 1
ATOM 830 N N . CYS A 1 100 ? -10.126 -9.987 -1.618 1.00 86.62 100 CYS A N 1
ATOM 831 C CA . CYS A 1 100 ? -10.997 -9.656 -0.500 1.00 86.62 100 CYS A CA 1
ATOM 832 C C . CYS A 1 100 ? -12.363 -10.347 -0.632 1.00 86.62 100 CYS A C 1
ATOM 834 O O . CYS A 1 100 ? -12.998 -10.308 -1.686 1.00 86.62 100 CYS A O 1
ATOM 836 N N . ASP A 1 101 ? -12.840 -10.930 0.469 1.00 83.69 101 ASP A N 1
ATOM 837 C CA . ASP A 1 101 ? -14.213 -11.423 0.579 1.00 83.69 101 ASP A CA 1
ATOM 838 C C . ASP A 1 101 ? -15.240 -10.274 0.662 1.00 83.69 101 ASP A C 1
ATOM 840 O O . ASP A 1 101 ? -14.901 -9.137 0.987 1.00 83.69 101 ASP A O 1
ATOM 844 N N . ASP A 1 102 ? -16.524 -10.576 0.437 1.00 80.38 102 ASP A N 1
ATOM 845 C CA . ASP A 1 102 ? -17.613 -9.580 0.441 1.00 80.38 102 ASP A CA 1
ATOM 846 C C . ASP A 1 102 ? -17.788 -8.838 1.786 1.00 80.38 102 ASP A C 1
ATOM 848 O O . ASP A 1 102 ? -18.453 -7.799 1.855 1.00 80.38 102 ASP A O 1
ATOM 852 N N . SER A 1 103 ? -17.224 -9.365 2.879 1.00 83.88 103 SER A N 1
ATOM 853 C CA . SER A 1 103 ? -17.329 -8.793 4.227 1.00 83.88 103 SER A CA 1
ATOM 854 C C . SER A 1 103 ? -16.204 -7.813 4.563 1.00 83.88 103 SER A C 1
ATOM 856 O O . SER A 1 103 ? -16.189 -7.232 5.658 1.00 83.88 103 SER A O 1
ATOM 858 N N . ARG A 1 104 ? -15.254 -7.620 3.643 1.00 88.81 104 ARG A N 1
ATOM 859 C CA . ARG A 1 104 ? -14.071 -6.787 3.833 1.00 88.81 104 ARG A CA 1
ATOM 860 C C . ARG A 1 104 ? -13.793 -5.952 2.596 1.00 88.81 104 ARG A C 1
ATOM 862 O O . ARG A 1 104 ? -14.148 -6.300 1.479 1.00 88.81 104 ARG A O 1
ATOM 869 N N . VAL A 1 105 ? -13.132 -4.825 2.804 1.00 92.62 105 VAL A N 1
ATOM 870 C CA . VAL A 1 105 ? -12.620 -4.006 1.710 1.00 92.62 105 VAL A CA 1
ATOM 871 C C . VAL A 1 105 ? -11.217 -3.547 2.048 1.00 92.62 105 VAL A C 1
ATOM 873 O O . VAL A 1 105 ? -10.933 -3.152 3.181 1.00 92.62 105 VAL A O 1
ATOM 876 N N . LEU A 1 106 ? -10.334 -3.623 1.061 1.00 95.50 106 LEU A N 1
ATOM 877 C CA . LEU A 1 106 ? -9.008 -3.039 1.135 1.00 95.50 106 LEU A CA 1
ATOM 878 C C . LEU A 1 106 ? -9.092 -1.584 0.675 1.00 95.50 106 LEU A C 1
ATOM 880 O O . LEU A 1 106 ? -9.468 -1.308 -0.467 1.00 95.50 106 LEU A O 1
ATOM 884 N N . LEU A 1 107 ? -8.747 -0.653 1.561 1.00 95.31 107 LEU A N 1
ATOM 885 C CA . LEU A 1 107 ? -8.618 0.746 1.176 1.00 95.31 107 LEU A CA 1
ATOM 886 C C . LEU A 1 107 ? -7.400 0.920 0.266 1.00 95.31 107 LEU A C 1
ATOM 888 O O . LEU A 1 107 ? -6.345 0.334 0.517 1.00 95.31 107 LEU A O 1
ATOM 892 N N . SER A 1 108 ? -7.546 1.744 -0.775 1.00 92.56 108 SER A N 1
ATOM 893 C CA . SER A 1 108 ? -6.417 2.125 -1.629 1.00 92.56 108 SER A CA 1
ATOM 894 C C . SER A 1 108 ? -5.342 2.862 -0.820 1.00 92.56 108 SER A C 1
ATOM 896 O O . SER A 1 108 ? -5.643 3.385 0.261 1.00 92.56 108 SER A O 1
ATOM 898 N N . PRO A 1 109 ? -4.103 2.959 -1.320 1.00 92.38 109 PRO A N 1
ATOM 899 C CA . PRO A 1 109 ? -3.059 3.749 -0.669 1.00 92.38 109 PRO A CA 1
ATOM 900 C C . PRO A 1 109 ? -3.469 5.201 -0.404 1.00 92.38 109 PRO A C 1
ATOM 902 O O . PRO A 1 109 ? -3.241 5.731 0.681 1.00 92.38 109 PRO A O 1
ATOM 905 N N . GLU A 1 110 ? -4.161 5.834 -1.351 1.00 91.75 110 GLU A N 1
ATOM 906 C CA . GLU A 1 110 ? -4.674 7.196 -1.202 1.00 91.75 110 GLU A CA 1
ATOM 907 C C . GLU A 1 110 ? -5.724 7.272 -0.089 1.00 91.75 110 GLU A C 1
ATOM 909 O O . GLU A 1 110 ? -5.682 8.168 0.752 1.00 91.75 110 GLU A O 1
ATOM 914 N N . LYS A 1 111 ? -6.647 6.303 -0.032 1.00 93.56 111 LYS A N 1
ATOM 915 C CA . LYS A 1 111 ? -7.683 6.243 1.012 1.00 93.56 111 LYS A CA 1
ATOM 916 C C . LYS A 1 111 ? -7.109 5.899 2.382 1.00 93.56 111 LYS A C 1
ATOM 918 O O . LYS A 1 111 ? -7.613 6.375 3.398 1.00 93.56 111 LYS A O 1
ATOM 923 N N . THR A 1 112 ? -6.041 5.114 2.408 1.00 94.81 112 THR A N 1
ATOM 924 C CA . THR A 1 112 ? -5.282 4.801 3.617 1.00 94.81 112 THR A CA 1
ATOM 925 C C . THR A 1 112 ? -4.575 6.049 4.141 1.00 94.81 112 THR A C 1
ATOM 927 O O . THR A 1 112 ? -4.709 6.375 5.320 1.00 94.81 112 THR A O 1
ATOM 930 N N . SER A 1 113 ? -3.927 6.822 3.268 1.00 93.69 113 SER A N 1
ATOM 931 C CA . SER A 1 113 ? -3.322 8.108 3.635 1.00 93.69 113 SER A CA 1
ATOM 932 C C . SER A 1 113 ? -4.366 9.127 4.120 1.00 93.69 113 SER A C 1
ATOM 934 O O . SER A 1 113 ? -4.184 9.785 5.150 1.00 93.69 113 SER A O 1
ATOM 936 N N . GLU A 1 114 ? -5.529 9.179 3.459 1.00 93.62 114 GLU A N 1
ATOM 937 C CA . GLU A 1 114 ? -6.672 10.004 3.867 1.00 93.62 114 GLU A CA 1
ATOM 938 C C . GLU A 1 114 ? -7.160 9.632 5.281 1.00 93.62 114 GLU A C 1
ATOM 940 O O . GLU A 1 114 ? -7.377 10.513 6.116 1.00 93.62 114 GLU A O 1
ATOM 945 N N . PHE A 1 115 ? -7.262 8.335 5.592 1.00 94.06 115 PHE A N 1
ATOM 946 C CA . PHE A 1 115 ? -7.597 7.850 6.935 1.00 94.06 115 PHE A CA 1
ATOM 947 C C . PHE A 1 115 ? -6.534 8.240 7.976 1.00 94.06 115 PHE A C 1
ATOM 949 O O . PHE A 1 115 ? -6.874 8.716 9.061 1.00 94.06 115 PHE A O 1
ATOM 956 N N . TRP A 1 116 ? -5.244 8.104 7.653 1.00 94.19 116 TRP A N 1
ATOM 957 C CA . TRP A 1 116 ? -4.153 8.469 8.566 1.00 94.19 116 TRP A CA 1
ATOM 958 C C . TRP A 1 116 ? -4.095 9.968 8.855 1.00 94.19 116 TRP A C 1
ATOM 960 O O . TRP A 1 116 ? -3.838 10.365 9.992 1.00 94.19 116 TRP A O 1
ATOM 970 N N . THR A 1 117 ? -4.402 10.808 7.869 1.00 93.62 117 THR A N 1
ATOM 971 C CA . THR A 1 117 ? -4.474 12.266 8.051 1.00 93.62 117 THR A CA 1
ATOM 972 C C . THR A 1 117 ? -5.523 12.644 9.102 1.00 93.62 117 THR A C 1
ATOM 974 O O . THR A 1 117 ? -5.314 13.565 9.890 1.00 93.62 117 THR A O 1
ATOM 977 N N . MET A 1 118 ? -6.618 11.882 9.203 1.00 92.38 118 MET A N 1
ATOM 978 C CA . MET A 1 118 ? -7.637 12.084 10.243 1.00 92.38 118 MET A CA 1
ATOM 979 C C . MET A 1 118 ? -7.145 11.682 11.640 1.00 92.38 118 MET A C 1
ATOM 981 O O . MET A 1 118 ? -7.517 12.319 12.623 1.00 92.38 118 MET A O 1
ATOM 985 N N . LEU A 1 119 ? -6.289 10.659 11.743 1.00 91.75 119 LEU A N 1
ATOM 986 C CA . LEU A 1 119 ? -5.660 10.251 13.009 1.00 91.75 119 LEU A CA 1
ATOM 987 C C . LEU A 1 119 ? -4.579 11.235 13.480 1.00 91.75 119 LEU A C 1
ATOM 989 O O . LEU A 1 119 ? -4.265 11.312 14.672 1.00 91.75 119 LEU A O 1
ATOM 993 N N . TYR A 1 120 ? -4.016 11.997 12.547 1.00 91.56 120 TYR A N 1
ATOM 994 C CA . TYR A 1 120 ? -2.902 12.911 12.759 1.00 91.56 120 TYR A CA 1
ATOM 995 C C . TYR A 1 120 ? -3.194 14.314 12.199 1.00 91.56 120 TYR A C 1
ATOM 997 O O . TYR A 1 120 ? -2.428 14.818 11.380 1.00 91.56 120 TYR A O 1
ATOM 1005 N N . PRO A 1 121 ? -4.235 15.011 12.690 1.00 88.88 121 PRO A N 1
ATOM 1006 C CA . PRO A 1 121 ? -4.698 16.269 12.093 1.00 88.88 121 PRO A CA 1
ATOM 1007 C C . PRO A 1 121 ? -3.683 17.423 12.170 1.00 88.88 121 PRO A C 1
ATOM 1009 O O . PRO A 1 121 ? -3.840 18.426 11.485 1.00 88.88 121 PRO A O 1
ATOM 1012 N N . ASN A 1 122 ? -2.650 17.294 13.009 1.00 90.50 122 ASN A N 1
ATOM 1013 C CA . ASN A 1 122 ? -1.613 18.311 13.208 1.00 90.50 122 ASN A CA 1
ATOM 1014 C C . ASN A 1 122 ? -0.288 17.973 12.503 1.00 90.50 122 ASN A C 1
ATOM 1016 O O . ASN A 1 122 ? 0.713 18.643 12.749 1.00 90.50 122 ASN A O 1
ATOM 1020 N N . LYS A 1 123 ? -0.232 16.889 11.721 1.00 91.50 123 LYS A N 1
ATOM 1021 C CA . LYS A 1 123 ? 0.968 16.508 10.968 1.00 91.50 123 LYS A CA 1
ATOM 1022 C C . LYS A 1 123 ? 0.943 17.143 9.585 1.00 91.50 123 LYS A C 1
ATOM 1024 O O . LYS A 1 123 ? -0.115 17.273 8.979 1.00 91.50 123 LYS A O 1
ATOM 1029 N N . GLU A 1 124 ? 2.118 17.520 9.095 1.00 91.88 124 GLU A N 1
ATOM 1030 C CA . GLU A 1 124 ? 2.272 18.018 7.732 1.00 91.88 124 GLU A CA 1
ATOM 1031 C C . GLU A 1 124 ? 2.151 16.864 6.729 1.00 91.88 124 GLU A C 1
ATOM 1033 O O . GLU A 1 124 ? 2.714 15.783 6.937 1.00 91.88 124 GLU A O 1
ATOM 1038 N N . ILE A 1 125 ? 1.399 17.103 5.653 1.00 91.12 125 ILE A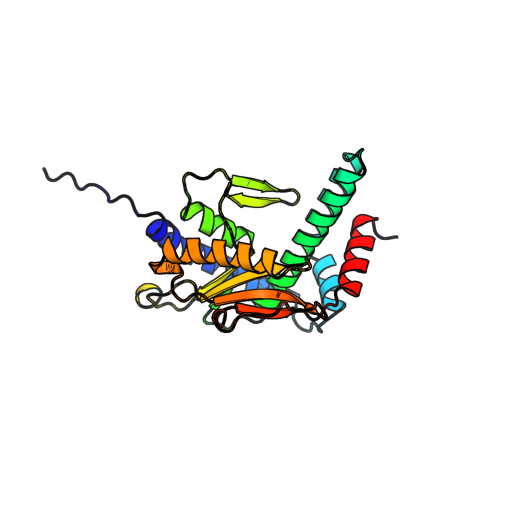 N 1
ATOM 1039 C CA . ILE A 1 125 ? 1.282 16.180 4.526 1.00 91.12 125 ILE A CA 1
ATOM 1040 C C . ILE A 1 125 ? 2.501 16.379 3.631 1.00 91.12 125 ILE A C 1
ATOM 1042 O O . ILE A 1 125 ? 2.766 17.483 3.159 1.00 91.12 125 ILE A O 1
ATOM 1046 N N . VAL A 1 126 ? 3.224 15.294 3.371 1.00 89.00 126 VAL A N 1
ATOM 1047 C CA . VAL A 1 126 ? 4.368 15.279 2.460 1.00 89.00 126 VAL A CA 1
ATOM 1048 C C . VAL A 1 126 ? 3.938 14.615 1.159 1.00 89.00 126 VAL A C 1
ATOM 1050 O O . VAL A 1 126 ? 3.620 13.426 1.130 1.00 89.00 126 VAL A O 1
ATOM 1053 N N . SER A 1 127 ? 3.943 15.380 0.068 1.00 84.94 127 SER A N 1
ATOM 1054 C CA . SER A 1 127 ? 3.638 14.866 -1.268 1.00 84.94 127 SER A CA 1
ATOM 1055 C C . SER A 1 127 ? 4.912 14.389 -1.968 1.00 84.94 127 SER A C 1
ATOM 1057 O O . SER A 1 127 ? 5.850 15.156 -2.196 1.00 84.94 127 SER A O 1
ATOM 1059 N N . HIS A 1 128 ? 4.938 13.118 -2.351 1.00 80.88 128 HIS A N 1
ATOM 1060 C CA . HIS A 1 128 ? 6.028 12.496 -3.091 1.00 80.88 128 HIS A CA 1
ATOM 1061 C C . HIS A 1 128 ? 5.819 12.586 -4.611 1.00 80.88 128 HIS A C 1
ATOM 1063 O O . HIS A 1 128 ? 4.697 12.796 -5.094 1.00 80.88 128 HIS A O 1
ATOM 1069 N N . PRO A 1 129 ? 6.887 12.380 -5.409 1.00 72.75 129 PRO A N 1
ATOM 1070 C CA . PRO A 1 129 ? 6.747 12.164 -6.845 1.00 72.75 129 PRO A CA 1
ATOM 1071 C C . PRO A 1 129 ? 5.699 11.080 -7.133 1.00 72.75 129 PRO A C 1
ATOM 1073 O O . PRO A 1 129 ? 5.626 10.090 -6.412 1.00 72.75 129 PRO A O 1
ATOM 1076 N N . TYR A 1 130 ? 4.902 11.267 -8.189 1.00 79.06 130 TYR A N 1
ATOM 1077 C CA . TYR A 1 130 ? 3.776 10.390 -8.564 1.00 79.06 130 TYR A CA 1
ATOM 1078 C C . TYR A 1 130 ? 2.524 10.480 -7.671 1.00 79.06 130 TYR A C 1
ATOM 1080 O O . TYR A 1 130 ? 1.580 9.704 -7.845 1.00 79.06 130 TYR A O 1
ATOM 1088 N N . GLY A 1 131 ? 2.459 11.490 -6.798 1.00 70.50 131 GLY A N 1
ATOM 1089 C CA . GLY A 1 131 ? 1.241 11.864 -6.073 1.00 70.50 131 GLY A CA 1
ATOM 1090 C C . GLY A 1 131 ? 0.936 11.000 -4.852 1.00 70.50 131 GLY A C 1
ATOM 1091 O O . GLY A 1 131 ? -0.192 11.024 -4.381 1.00 70.50 131 GLY A O 1
ATOM 1092 N N . GLN A 1 132 ? 1.908 10.230 -4.356 1.00 78.25 132 GLN A N 1
ATOM 1093 C CA . GLN A 1 132 ? 1.766 9.538 -3.076 1.00 78.25 132 GLN A CA 1
ATOM 1094 C C . GLN A 1 132 ? 1.896 10.557 -1.941 1.00 78.25 132 GLN A C 1
ATOM 1096 O O . GLN A 1 132 ? 2.871 11.304 -1.885 1.00 78.25 132 GLN A O 1
ATOM 1101 N N . GLU A 1 133 ? 0.918 10.592 -1.046 1.00 84.69 133 GLU A N 1
ATOM 1102 C CA . GLU A 1 133 ? 0.925 11.457 0.132 1.00 84.69 133 GLU A CA 1
ATOM 1103 C C . GLU A 1 133 ? 1.247 10.627 1.373 1.00 84.69 133 GLU A C 1
ATOM 1105 O O . GLU A 1 133 ? 0.665 9.562 1.583 1.00 84.69 133 GLU A O 1
ATOM 1110 N N . THR A 1 134 ? 2.163 11.120 2.201 1.00 86.31 134 THR A N 1
ATOM 1111 C CA . THR A 1 134 ? 2.459 10.566 3.527 1.00 86.31 134 THR A CA 1
ATOM 1112 C C . THR A 1 134 ? 2.381 11.662 4.587 1.00 86.31 134 THR A C 1
ATOM 1114 O O . THR A 1 134 ? 2.111 12.824 4.282 1.00 86.31 134 THR A O 1
ATOM 1117 N N . LEU A 1 135 ? 2.635 11.304 5.841 1.00 89.69 135 LEU A N 1
ATOM 1118 C CA . LEU A 1 135 ? 2.644 12.225 6.967 1.00 89.69 135 LEU A CA 1
ATOM 1119 C C . LEU A 1 135 ? 4.042 12.355 7.558 1.00 89.69 135 LEU A C 1
ATOM 1121 O O . LEU A 1 135 ? 4.714 11.365 7.855 1.00 89.69 135 LEU A O 1
ATOM 1125 N N . GLU A 1 136 ? 4.466 13.593 7.790 1.00 88.75 136 GLU A N 1
ATOM 1126 C CA . GLU A 1 136 ? 5.798 13.860 8.314 1.00 88.75 136 GLU A CA 1
ATOM 1127 C C . GLU A 1 136 ? 6.003 13.192 9.689 1.00 88.75 136 GLU A C 1
ATOM 1129 O O . GLU A 1 136 ? 5.241 13.395 10.647 1.00 88.75 136 GLU A O 1
ATOM 1134 N N . ASN A 1 137 ? 7.067 12.392 9.817 1.00 84.31 137 ASN A N 1
ATOM 1135 C CA . ASN A 1 137 ? 7.411 11.675 11.048 1.00 84.31 137 ASN A CA 1
ATOM 1136 C C . ASN A 1 137 ? 6.248 10.814 11.588 1.00 84.31 137 ASN A C 1
ATOM 1138 O O . ASN A 1 137 ? 6.017 10.760 12.804 1.00 84.31 137 ASN A O 1
ATOM 1142 N N . ALA A 1 138 ? 5.462 10.211 10.696 1.00 87.31 138 ALA A N 1
ATOM 1143 C CA . ALA A 1 138 ? 4.446 9.227 11.026 1.00 87.31 138 ALA A CA 1
ATOM 1144 C C . ALA A 1 138 ? 4.507 8.078 10.018 1.00 87.31 138 ALA A C 1
ATOM 1146 O O . ALA A 1 138 ? 4.677 8.279 8.821 1.00 87.31 138 ALA A O 1
ATOM 1147 N N . TYR A 1 139 ? 4.379 6.860 10.529 1.00 89.00 139 TYR A N 1
ATOM 1148 C CA . TYR A 1 139 ? 4.250 5.677 9.694 1.00 89.00 139 TYR A CA 1
ATOM 1149 C C . TYR A 1 139 ? 2.812 5.576 9.175 1.00 89.00 139 TYR A C 1
ATOM 1151 O O . TYR A 1 139 ? 1.873 5.615 9.979 1.00 89.00 139 TYR A O 1
ATOM 1159 N N . VAL A 1 140 ? 2.675 5.455 7.855 1.00 91.56 140 VAL A N 1
ATOM 1160 C CA . VAL A 1 140 ? 1.423 5.250 7.120 1.00 91.56 140 VAL A CA 1
ATOM 1161 C C . VAL A 1 140 ? 1.595 3.957 6.316 1.00 91.56 140 VAL A C 1
ATOM 1163 O O . VAL A 1 140 ? 2.526 3.911 5.514 1.00 91.56 140 VAL A O 1
ATOM 1166 N N . PRO A 1 141 ? 0.765 2.922 6.532 1.00 93.06 141 PRO A N 1
ATOM 1167 C CA . PRO A 1 141 ? 0.822 1.707 5.731 1.00 93.06 141 PRO A CA 1
ATOM 1168 C C . PRO A 1 141 ? 0.315 1.963 4.310 1.00 93.06 141 PRO A C 1
ATOM 1170 O O . PRO A 1 141 ? -0.451 2.899 4.073 1.00 93.06 141 PRO A O 1
ATOM 1173 N N . ASP A 1 142 ? 0.677 1.091 3.373 1.00 93.44 142 ASP A N 1
ATOM 1174 C CA . ASP A 1 142 ? 0.243 1.223 1.978 1.00 93.44 142 ASP A CA 1
ATOM 1175 C C . ASP A 1 142 ? -1.221 0.807 1.763 1.00 93.44 142 ASP A C 1
ATOM 1177 O O . ASP A 1 142 ? -1.842 1.173 0.764 1.00 93.44 142 ASP A O 1
ATOM 1181 N N . GLY A 1 143 ? -1.795 0.031 2.683 1.00 95.19 143 GLY A N 1
ATOM 1182 C CA . GLY A 1 143 ? -3.197 -0.370 2.632 1.00 95.19 143 GLY A CA 1
ATOM 1183 C C . GLY A 1 143 ? -3.742 -0.778 3.995 1.00 95.19 143 GLY A C 1
ATOM 1184 O O . GLY A 1 143 ? -3.006 -1.270 4.852 1.00 95.19 143 GLY A O 1
ATOM 1185 N N . ILE A 1 144 ? -5.053 -0.626 4.188 1.00 94.94 144 ILE A N 1
ATOM 1186 C CA . ILE A 1 144 ? -5.757 -1.204 5.339 1.00 94.94 144 ILE A CA 1
ATOM 1187 C C . ILE A 1 144 ? -6.970 -2.020 4.918 1.00 94.94 144 ILE A C 1
ATOM 1189 O O . ILE A 1 144 ? -7.803 -1.574 4.130 1.00 94.94 144 ILE A O 1
ATOM 1193 N N . LEU A 1 145 ? -7.086 -3.218 5.484 1.00 94.44 145 LEU A N 1
ATOM 1194 C CA . LEU A 1 145 ? -8.246 -4.079 5.316 1.00 94.44 145 LEU A CA 1
ATOM 1195 C C . LEU A 1 145 ? -9.242 -3.802 6.427 1.00 94.44 145 LEU A C 1
ATOM 1197 O O . LEU A 1 145 ? -8.952 -4.008 7.612 1.00 94.44 145 LEU A O 1
ATOM 1201 N N . VAL A 1 146 ? -10.425 -3.358 6.033 1.00 91.75 146 VAL A N 1
ATOM 1202 C CA . VAL A 1 146 ? -11.484 -2.963 6.954 1.00 91.75 146 VAL A CA 1
ATOM 1203 C C . VAL A 1 146 ? -12.729 -3.805 6.736 1.00 91.75 146 VAL A C 1
ATOM 1205 O O . VAL A 1 146 ? -12.983 -4.305 5.641 1.00 91.75 146 VAL A O 1
ATOM 1208 N N . ASN A 1 147 ? -13.507 -3.998 7.796 1.00 84.88 147 ASN A N 1
ATOM 1209 C CA . ASN A 1 147 ? -14.782 -4.709 7.701 1.00 84.88 147 ASN A CA 1
ATOM 1210 C C . ASN A 1 147 ? -15.806 -3.842 6.963 1.00 84.88 147 ASN A C 1
ATOM 1212 O O . ASN A 1 147 ? -15.842 -2.639 7.184 1.00 84.88 147 ASN A O 1
ATOM 1216 N N . THR A 1 148 ? -16.655 -4.431 6.127 1.00 76.62 148 THR A N 1
ATOM 1217 C CA . THR A 1 148 ? -17.747 -3.723 5.432 1.00 76.62 148 THR A CA 1
ATOM 1218 C C . THR A 1 148 ? -19.116 -4.015 6.034 1.00 76.62 148 THR A C 1
ATOM 1220 O O . THR A 1 148 ? -20.106 -3.375 5.671 1.00 76.62 148 THR A O 1
ATOM 1223 N N . SER A 1 149 ? -19.215 -4.994 6.936 1.00 66.31 149 SER A N 1
ATOM 1224 C CA . SER A 1 149 ? -20.509 -5.456 7.414 1.00 66.31 149 SER A CA 1
ATOM 1225 C C . SER A 1 149 ? -21.262 -4.339 8.147 1.00 66.31 149 SER A C 1
ATOM 1227 O O . SER A 1 149 ? -20.720 -3.581 8.955 1.00 66.31 149 SER A O 1
ATOM 1229 N N . LYS A 1 150 ? -22.569 -4.253 7.865 1.00 51.34 150 LYS A N 1
ATOM 1230 C CA . LYS A 1 150 ? -23.492 -3.213 8.362 1.00 51.34 150 LYS A CA 1
ATOM 1231 C C . LYS A 1 150 ? -23.552 -3.095 9.887 1.00 51.34 150 LYS A C 1
ATOM 1233 O O . LYS A 1 150 ? -24.096 -2.123 10.403 1.00 51.34 150 LYS A O 1
ATOM 1238 N N . ALA A 1 151 ? -22.979 -4.049 10.612 1.00 47.72 151 ALA A N 1
ATOM 1239 C CA . ALA A 1 151 ? -22.820 -3.971 12.049 1.00 47.72 151 ALA A CA 1
ATOM 1240 C C . ALA A 1 151 ? -21.529 -3.234 12.4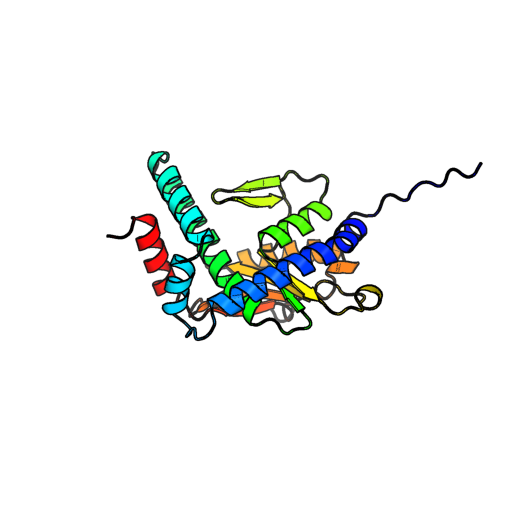57 1.00 47.72 151 ALA A C 1
ATOM 1242 O O . ALA A 1 151 ? -20.952 -3.551 13.491 1.00 47.72 151 ALA A O 1
ATOM 1243 N N . PHE A 1 152 ? -21.087 -2.229 11.693 1.00 50.78 152 PHE A N 1
ATOM 1244 C CA . PHE A 1 152 ? -20.013 -1.297 12.077 1.00 50.78 152 PHE A CA 1
ATOM 1245 C C . PHE A 1 152 ? -20.173 -0.753 13.511 1.00 50.78 152 PHE A C 1
ATOM 1247 O O . PHE A 1 152 ? -19.186 -0.522 14.196 1.00 50.78 152 PHE A O 1
ATOM 1254 N N . ASN A 1 153 ? -21.417 -0.626 13.993 1.00 48.12 153 ASN A N 1
ATOM 1255 C CA . ASN A 1 153 ? -21.734 -0.228 15.370 1.00 48.12 153 ASN A CA 1
ATOM 1256 C C . ASN A 1 153 ? -21.596 -1.356 16.420 1.00 48.12 153 ASN A C 1
ATOM 1258 O O . ASN A 1 153 ? -21.643 -1.081 17.615 1.00 48.12 153 ASN A O 1
ATOM 1262 N N . ILE A 1 154 ? -21.455 -2.618 16.002 1.00 44.38 154 ILE A N 1
ATOM 1263 C CA . ILE A 1 154 ? -21.322 -3.810 16.863 1.00 44.38 154 ILE A CA 1
ATOM 1264 C C . ILE A 1 154 ? -19.878 -4.338 16.857 1.00 44.38 154 ILE A C 1
ATOM 1266 O O . ILE A 1 154 ? -19.390 -4.828 17.879 1.00 44.38 154 ILE A O 1
ATOM 1270 N N . TYR A 1 155 ? -19.160 -4.222 15.737 1.00 49.38 155 TYR A N 1
ATOM 1271 C CA . TYR A 1 155 ? -17.768 -4.651 15.664 1.00 49.38 155 TYR A CA 1
ATOM 1272 C C . TYR A 1 155 ? -16.856 -3.640 16.361 1.00 49.38 155 TYR A C 1
ATOM 1274 O O . TYR A 1 155 ? -16.555 -2.574 15.838 1.00 49.38 155 TYR A O 1
ATOM 1282 N N . LYS A 1 156 ? -16.320 -4.030 17.522 1.00 58.56 156 LYS A N 1
ATOM 1283 C CA . LYS A 1 156 ? -15.263 -3.313 18.265 1.00 58.56 156 LYS A CA 1
ATOM 1284 C C . LYS A 1 156 ? -13.931 -3.169 17.492 1.00 58.56 156 LYS A C 1
ATOM 1286 O O . LYS A 1 156 ? -12.927 -2.828 18.104 1.00 58.56 156 LYS A O 1
ATOM 1291 N N . ARG A 1 157 ? -13.875 -3.554 16.208 1.00 69.06 157 ARG A N 1
ATOM 1292 C CA . ARG A 1 157 ? -12.642 -3.801 15.438 1.00 69.06 157 ARG A CA 1
ATOM 1293 C C . ARG A 1 157 ? -12.839 -3.442 13.963 1.00 69.06 157 ARG A C 1
ATOM 1295 O O . ARG A 1 157 ? -13.267 -4.296 13.188 1.00 69.06 157 ARG A O 1
ATOM 1302 N N . PRO A 1 158 ? -12.571 -2.191 13.573 1.00 78.31 158 PRO A N 1
ATOM 1303 C CA . PRO A 1 158 ? -12.779 -1.753 12.200 1.00 78.31 158 PRO A CA 1
ATOM 1304 C C . PRO A 1 158 ? -11.629 -2.155 11.268 1.00 78.31 158 PRO A C 1
ATOM 1306 O O . PRO A 1 158 ? -11.889 -2.393 10.092 1.00 78.31 158 PRO A O 1
ATOM 1309 N N . VAL A 1 159 ? -10.394 -2.277 11.777 1.00 88.25 159 VAL A N 1
ATOM 1310 C CA . VAL A 1 159 ? -9.186 -2.563 10.981 1.00 88.25 159 VAL A CA 1
ATOM 1311 C C . VAL A 1 159 ? -8.625 -3.949 11.314 1.00 88.25 159 VAL A C 1
ATOM 1313 O O . VAL A 1 159 ? -8.229 -4.220 12.447 1.00 88.25 159 VAL A O 1
ATOM 1316 N N . PHE A 1 160 ? -8.577 -4.838 10.322 1.00 88.44 160 PHE A N 1
ATOM 1317 C CA . PHE A 1 160 ? -8.163 -6.238 10.488 1.00 88.44 160 PHE A CA 1
ATOM 1318 C C . PHE A 1 160 ? -6.697 -6.471 10.151 1.00 88.44 160 PHE A C 1
ATOM 1320 O O . PHE A 1 160 ? -6.013 -7.209 10.859 1.00 88.44 160 PHE A O 1
ATOM 1327 N N . LYS A 1 161 ? -6.221 -5.844 9.074 1.00 92.94 161 LYS A N 1
ATOM 1328 C CA . LYS A 1 161 ? -4.883 -6.078 8.539 1.00 92.94 161 LYS A CA 1
ATOM 1329 C C . LYS A 1 161 ? -4.306 -4.785 7.965 1.00 92.94 161 LYS A C 1
ATOM 1331 O O . LYS A 1 161 ? -5.030 -4.043 7.302 1.00 92.94 161 LYS A O 1
ATOM 1336 N N . LEU A 1 162 ? -3.030 -4.523 8.238 1.00 94.88 162 LEU A N 1
ATOM 1337 C CA . LEU A 1 162 ? -2.226 -3.503 7.563 1.00 94.88 162 LEU A CA 1
ATOM 1338 C C . LEU A 1 162 ? -1.442 -4.170 6.434 1.00 94.88 162 LEU A C 1
ATOM 1340 O O . LEU A 1 162 ? -0.933 -5.275 6.617 1.00 94.88 162 LEU A O 1
ATOM 1344 N N . TYR A 1 163 ? -1.345 -3.498 5.296 1.00 95.50 163 TYR A N 1
ATOM 1345 C CA . TYR A 1 163 ? -0.614 -3.956 4.124 1.00 95.50 163 TYR A CA 1
ATOM 1346 C C . TYR A 1 163 ? 0.623 -3.096 3.891 1.00 95.50 163 TYR A C 1
ATOM 1348 O O . TYR A 1 163 ? 0.543 -1.870 3.915 1.00 95.50 163 TYR A O 1
ATOM 1356 N N . GLU A 1 164 ? 1.738 -3.764 3.612 1.00 93.69 164 GLU A N 1
ATOM 1357 C CA . GLU A 1 164 ? 3.022 -3.162 3.252 1.00 93.69 164 GLU A CA 1
ATOM 1358 C C . GLU A 1 164 ? 3.483 -3.726 1.906 1.00 93.69 164 GLU A C 1
ATOM 1360 O O . GLU A 1 164 ? 3.776 -4.918 1.784 1.00 93.69 164 GLU A O 1
ATOM 1365 N N . TYR A 1 165 ? 3.554 -2.893 0.873 1.00 93.06 165 TYR A N 1
ATOM 1366 C CA . TYR A 1 165 ? 3.929 -3.293 -0.479 1.00 93.06 165 TYR A CA 1
ATOM 1367 C C . TYR A 1 165 ? 5.427 -3.069 -0.698 1.00 93.06 165 TYR A C 1
ATOM 1369 O O . TYR A 1 165 ? 5.876 -2.045 -1.214 1.00 93.06 165 TYR A O 1
ATOM 1377 N N . SER A 1 166 ? 6.234 -4.067 -0.340 1.00 86.06 166 SER A N 1
ATOM 1378 C CA . SER A 1 166 ? 7.688 -3.922 -0.345 1.00 86.06 166 SER A CA 1
ATOM 1379 C C . SER A 1 166 ? 8.362 -4.511 -1.586 1.00 86.06 166 SER A C 1
ATOM 1381 O O . SER A 1 166 ? 8.213 -5.683 -1.935 1.00 86.06 166 SER A O 1
ATOM 1383 N N . LEU A 1 167 ? 9.194 -3.687 -2.225 1.00 76.44 167 LEU A N 1
ATOM 1384 C CA . LEU A 1 167 ? 10.121 -4.090 -3.288 1.00 76.44 167 LEU A CA 1
ATOM 1385 C C . LEU A 1 167 ? 11.552 -4.339 -2.805 1.00 76.44 167 LEU A C 1
ATOM 1387 O O . LEU A 1 167 ? 12.413 -4.743 -3.597 1.00 76.44 167 LEU A O 1
ATOM 1391 N N . VAL A 1 168 ? 11.844 -4.009 -1.549 1.00 64.56 168 VAL A N 1
ATOM 1392 C CA . VAL A 1 168 ? 13.214 -3.942 -1.042 1.00 64.56 168 VAL A CA 1
ATOM 1393 C C . VAL A 1 168 ? 13.600 -5.283 -0.427 1.00 64.56 168 VAL A C 1
ATOM 1395 O O . VAL A 1 168 ? 12.757 -6.021 0.076 1.00 64.56 168 VAL A O 1
ATOM 1398 N N . HIS A 1 169 ? 14.898 -5.601 -0.441 1.00 63.84 169 HIS A N 1
ATOM 1399 C CA . HIS A 1 169 ? 15.443 -6.538 0.542 1.00 63.84 169 HIS A CA 1
ATOM 1400 C C . HIS A 1 169 ? 15.236 -5.920 1.908 1.00 63.84 169 HIS A C 1
ATOM 1402 O O . HIS A 1 169 ? 16.071 -5.151 2.364 1.00 63.84 169 HIS A O 1
ATOM 1408 N N . MET A 1 170 ? 14.099 -6.246 2.507 1.00 70.75 170 MET A N 1
ATOM 1409 C CA . MET A 1 170 ? 13.842 -5.984 3.901 1.00 70.75 170 MET A CA 1
ATOM 1410 C C . MET A 1 170 ? 14.884 -6.783 4.665 1.00 70.75 170 MET A C 1
ATOM 1412 O O . MET A 1 170 ? 14.832 -8.016 4.719 1.00 70.75 170 MET A O 1
ATOM 1416 N N . THR A 1 171 ? 15.917 -6.094 5.135 1.00 79.19 171 THR A N 1
ATOM 1417 C CA . THR A 1 171 ? 16.815 -6.711 6.098 1.00 79.19 171 THR A CA 1
ATOM 1418 C C . THR A 1 171 ? 16.022 -6.981 7.373 1.00 79.19 171 THR A C 1
ATOM 1420 O O . THR A 1 171 ? 14.971 -6.379 7.597 1.00 79.19 171 THR A O 1
ATOM 1423 N N . GLU A 1 172 ? 16.509 -7.885 8.222 1.00 79.50 172 GLU A N 1
ATOM 1424 C CA . GLU A 1 172 ? 15.881 -8.126 9.531 1.00 79.50 172 GLU A CA 1
ATOM 1425 C C . GLU A 1 172 ? 15.738 -6.808 10.310 1.00 79.50 172 GLU A C 1
ATOM 1427 O O . GLU A 1 172 ? 14.689 -6.536 10.879 1.00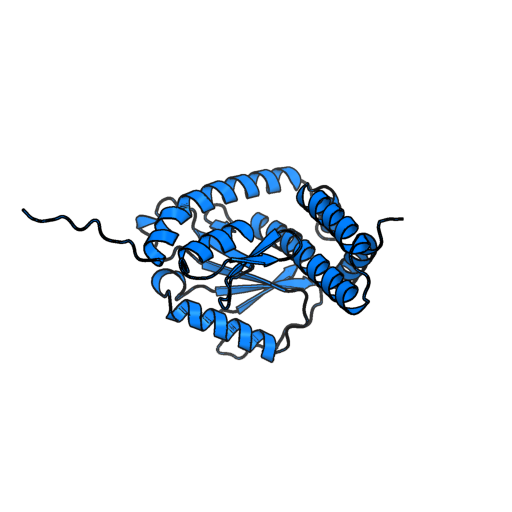 79.50 172 GLU A O 1
ATOM 1432 N N . ARG A 1 173 ? 16.730 -5.918 10.197 1.00 82.38 173 ARG A N 1
ATOM 1433 C CA . ARG A 1 173 ? 16.686 -4.578 10.782 1.00 82.38 173 ARG A CA 1
ATOM 1434 C C . ARG A 1 173 ? 15.587 -3.685 10.194 1.00 82.38 173 ARG A C 1
ATOM 1436 O O . ARG A 1 173 ? 14.912 -2.999 10.953 1.00 82.38 173 ARG A O 1
ATOM 1443 N N . ASP A 1 174 ? 15.422 -3.652 8.870 1.00 82.19 174 ASP A N 1
ATOM 1444 C CA . ASP A 1 174 ? 14.376 -2.823 8.246 1.00 82.19 174 ASP A CA 1
ATOM 1445 C C . ASP A 1 174 ? 12.985 -3.292 8.691 1.00 82.19 174 ASP A C 1
ATOM 1447 O O . ASP A 1 174 ? 12.123 -2.476 9.015 1.00 82.19 174 ASP A O 1
ATOM 1451 N N . LEU A 1 175 ? 12.796 -4.614 8.764 1.00 83.19 175 LEU A N 1
ATOM 1452 C CA . LEU A 1 175 ? 11.570 -5.214 9.273 1.00 83.19 175 LEU A CA 1
ATOM 1453 C C . LEU A 1 175 ? 11.343 -4.834 10.743 1.00 83.19 175 LEU A C 1
ATOM 1455 O O . LEU A 1 175 ? 10.257 -4.379 11.089 1.00 83.19 175 LEU A O 1
ATOM 1459 N N . GLU A 1 176 ? 12.354 -4.968 11.603 1.00 84.44 176 GLU A N 1
ATOM 1460 C CA . GLU A 1 176 ? 12.269 -4.584 13.018 1.00 84.44 176 GLU A CA 1
ATOM 1461 C C . GLU A 1 176 ? 11.891 -3.104 13.195 1.00 84.44 176 GLU A C 1
ATOM 1463 O O . GLU A 1 176 ? 11.051 -2.768 14.034 1.00 84.44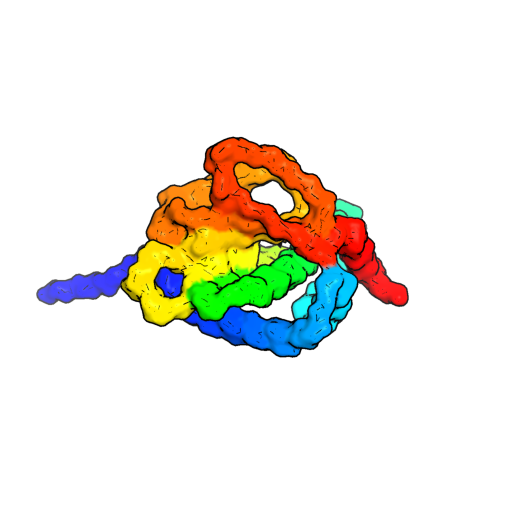 176 GLU A O 1
ATOM 1468 N N . GLU A 1 177 ? 12.482 -2.205 12.402 1.00 86.38 177 GLU A N 1
ATOM 1469 C CA . GLU A 1 177 ? 12.175 -0.773 12.439 1.00 86.38 177 GLU A CA 1
ATOM 1470 C C . GLU A 1 177 ? 10.719 -0.495 12.011 1.00 86.38 177 GLU A C 1
ATOM 1472 O O . GLU A 1 177 ? 10.022 0.277 12.683 1.00 86.38 177 GLU A O 1
ATOM 1477 N N . GLN A 1 178 ? 10.217 -1.170 10.970 1.00 86.56 178 GLN A N 1
ATOM 1478 C CA . GLN A 1 178 ? 8.812 -1.075 10.554 1.00 86.56 178 GLN A CA 1
ATOM 1479 C C . GLN A 1 178 ? 7.854 -1.651 11.605 1.00 86.56 178 GLN A C 1
ATOM 1481 O O . GLN A 1 178 ? 6.885 -0.994 11.990 1.00 86.56 178 GLN A O 1
ATOM 1486 N N . LEU A 1 179 ? 8.140 -2.838 12.142 1.00 88.06 179 LEU A N 1
ATOM 1487 C CA . LEU A 1 179 ? 7.320 -3.465 13.182 1.00 88.06 179 LEU A CA 1
ATOM 1488 C C . LEU A 1 179 ? 7.292 -2.631 14.464 1.00 88.06 179 LEU A C 1
ATOM 1490 O O . LEU A 1 179 ? 6.248 -2.521 15.111 1.00 88.06 179 LEU A O 1
ATOM 1494 N N . LYS A 1 180 ? 8.400 -1.969 14.810 1.00 89.62 180 LYS A N 1
ATOM 1495 C CA . LYS A 1 180 ? 8.437 -0.995 15.903 1.00 89.62 180 LYS A CA 1
ATOM 1496 C C . LYS A 1 180 ? 7.508 0.188 15.630 1.00 89.62 180 LYS A C 1
ATOM 1498 O O . LYS A 1 180 ? 6.778 0.597 16.533 1.00 89.62 180 LYS A O 1
ATOM 1503 N N . ALA A 1 181 ? 7.507 0.730 14.412 1.00 88.75 181 ALA A N 1
ATOM 1504 C CA . ALA A 1 181 ? 6.606 1.818 14.040 1.00 88.75 181 ALA A CA 1
ATOM 1505 C C . ALA A 1 181 ? 5.129 1.394 14.128 1.00 88.75 181 ALA A C 1
ATOM 1507 O O . ALA A 1 181 ? 4.313 2.129 14.685 1.00 88.75 181 ALA A O 1
ATOM 1508 N N . ILE A 1 182 ? 4.801 0.182 13.676 1.00 89.50 182 ILE A N 1
ATOM 1509 C CA . ILE A 1 182 ? 3.456 -0.403 13.778 1.00 89.50 182 ILE A CA 1
ATOM 1510 C C . ILE A 1 182 ? 3.051 -0.608 15.240 1.00 89.50 182 ILE A C 1
ATOM 1512 O O . ILE A 1 182 ? 1.948 -0.240 15.641 1.00 89.50 182 ILE A O 1
ATOM 1516 N N . ARG A 1 183 ? 3.954 -1.121 16.080 1.00 89.56 183 ARG A N 1
ATOM 1517 C CA . ARG A 1 183 ? 3.697 -1.285 17.515 1.00 89.56 183 ARG A CA 1
ATOM 1518 C C . ARG A 1 183 ? 3.373 0.047 18.191 1.00 89.56 183 ARG A C 1
ATOM 1520 O O . ARG A 1 183 ? 2.428 0.109 18.972 1.00 89.56 183 ARG A O 1
ATOM 1527 N N . ILE A 1 184 ? 4.093 1.116 17.846 1.00 90.44 184 ILE A N 1
ATOM 1528 C CA . ILE A 1 184 ? 3.789 2.469 18.333 1.00 90.44 184 ILE A CA 1
ATOM 1529 C C . ILE A 1 184 ? 2.367 2.888 17.920 1.00 90.44 184 ILE A C 1
ATOM 1531 O O . ILE A 1 184 ? 1.660 3.493 18.723 1.00 90.44 184 ILE A O 1
ATOM 1535 N N . GLN A 1 185 ? 1.913 2.541 16.709 1.00 88.50 185 GLN A N 1
ATOM 1536 C CA . GLN A 1 185 ? 0.527 2.797 16.285 1.00 88.50 185 GLN A CA 1
ATOM 1537 C C . GLN A 1 185 ? -0.488 1.999 17.103 1.00 88.50 185 GLN A C 1
ATOM 1539 O O . GLN A 1 185 ? -1.505 2.552 17.517 1.00 88.50 185 GLN A O 1
ATOM 1544 N N . HIS A 1 186 ? -0.211 0.722 17.370 1.00 88.88 186 HIS A N 1
ATOM 1545 C CA . HIS A 1 186 ? -1.088 -0.136 18.169 1.00 88.88 186 HIS A CA 1
ATOM 1546 C C . HIS A 1 186 ? -1.235 0.374 19.604 1.00 88.88 186 HIS A C 1
ATOM 1548 O O . HIS A 1 186 ? -2.329 0.340 20.162 1.00 88.88 186 HIS A O 1
ATOM 1554 N N . GLU A 1 187 ? -0.145 0.870 20.189 1.00 90.19 187 GLU A N 1
ATOM 1555 C CA . GLU A 1 187 ? -0.141 1.470 21.524 1.00 90.19 187 GLU A CA 1
ATOM 1556 C C . GLU A 1 187 ? -0.844 2.835 21.538 1.00 90.19 187 GLU A C 1
ATOM 1558 O O . GLU A 1 187 ? -1.537 3.163 22.501 1.00 90.19 187 GLU A O 1
ATOM 1563 N N . LYS A 1 188 ? -0.699 3.624 20.466 1.00 90.50 188 LYS A N 1
ATOM 1564 C CA . LYS A 1 188 ? -1.291 4.962 20.360 1.00 90.50 188 LYS A CA 1
ATOM 1565 C C . LYS A 1 188 ? -2.791 4.940 20.070 1.00 90.50 188 LYS A C 1
ATOM 1567 O O . LYS A 1 188 ? -3.503 5.774 20.624 1.00 90.50 188 LYS A O 1
ATOM 1572 N N . PHE A 1 189 ? -3.249 4.019 19.221 1.00 89.88 189 PHE A N 1
ATOM 1573 C CA . PHE A 1 189 ? -4.654 3.893 18.831 1.00 89.88 189 PHE A CA 1
ATOM 1574 C C . PHE A 1 189 ? -5.200 2.468 19.036 1.00 89.88 189 PHE A C 1
ATOM 1576 O O . PHE A 1 189 ? -5.585 1.782 18.079 1.00 89.88 189 PHE A O 1
ATOM 1583 N N . PRO A 1 190 ? -5.243 1.975 20.287 1.00 87.06 190 PRO A N 1
ATOM 1584 C CA . PRO A 1 190 ? -5.576 0.582 20.578 1.00 87.06 190 PRO A CA 1
ATOM 1585 C C . PRO A 1 190 ? -7.014 0.214 20.192 1.00 87.06 190 PRO A C 1
ATOM 1587 O O . PRO A 1 190 ? -7.274 -0.938 19.847 1.00 87.06 190 PRO A O 1
ATOM 1590 N N . GLY A 1 191 ? -7.942 1.179 20.194 1.00 83.69 191 GLY A N 1
ATOM 1591 C CA . GLY A 1 191 ? -9.324 0.965 19.750 1.00 83.69 191 GLY A CA 1
ATOM 1592 C C . GLY A 1 191 ? -9.447 0.639 18.257 1.00 83.69 191 GLY A C 1
ATOM 1593 O O . GLY A 1 191 ? -10.443 0.052 17.837 1.00 83.69 191 GLY A O 1
ATOM 1594 N N . LEU A 1 192 ? -8.429 0.989 17.467 1.00 87.44 192 LEU A N 1
ATOM 1595 C CA . LEU A 1 192 ? -8.360 0.708 16.037 1.00 87.44 192 LEU A CA 1
ATOM 1596 C C . LEU A 1 192 ? -7.490 -0.512 15.738 1.00 87.44 192 LEU A C 1
ATOM 1598 O O . LEU A 1 192 ? -7.902 -1.339 14.926 1.00 87.44 192 LEU A O 1
ATOM 1602 N N . PHE A 1 193 ? -6.324 -0.622 16.390 1.00 88.69 193 PHE A N 1
ATOM 1603 C CA . PHE A 1 193 ? -5.246 -1.487 15.899 1.00 88.69 193 PHE A CA 1
ATOM 1604 C C . PHE A 1 193 ? -4.759 -2.604 16.839 1.00 88.69 193 PHE A C 1
ATOM 1606 O O . PHE A 1 193 ? -3.891 -3.380 16.452 1.00 88.69 193 PHE A O 1
ATOM 1613 N N . ALA A 1 194 ? -5.282 -2.744 18.065 1.00 81.38 194 ALA A N 1
ATOM 1614 C CA . ALA A 1 194 ? -4.699 -3.657 19.068 1.00 81.38 194 ALA A CA 1
ATOM 1615 C C . ALA A 1 194 ? -4.528 -5.125 18.606 1.00 81.38 194 ALA A C 1
ATOM 1617 O O . ALA A 1 194 ? -3.617 -5.832 19.048 1.00 81.38 194 ALA A O 1
ATOM 1618 N N . GLU A 1 195 ? -5.392 -5.601 17.708 1.00 82.12 195 GLU A N 1
ATOM 1619 C CA . GLU A 1 195 ? -5.346 -6.964 17.168 1.00 82.12 195 GLU A CA 1
ATOM 1620 C C . GLU A 1 195 ? -5.106 -7.032 15.660 1.00 82.12 195 GLU A C 1
ATOM 1622 O O . GLU A 1 195 ? -5.223 -8.104 15.073 1.00 82.12 195 GLU A O 1
ATOM 1627 N N . THR A 1 196 ? -4.736 -5.917 15.043 1.00 88.81 196 THR A N 1
ATOM 1628 C CA . THR A 1 196 ? -4.476 -5.861 13.609 1.00 88.81 196 THR A CA 1
ATOM 1629 C C . THR A 1 196 ? -3.220 -6.670 13.267 1.00 88.81 196 THR A C 1
ATOM 1631 O O . THR A 1 196 ? -2.201 -6.584 13.958 1.00 88.81 196 THR A O 1
ATOM 1634 N N . SER A 1 197 ? -3.305 -7.511 12.236 1.00 91.31 197 SER A N 1
ATOM 1635 C CA . SER A 1 197 ? -2.151 -8.220 11.669 1.00 91.31 197 SER A CA 1
ATOM 1636 C C . SER A 1 197 ? -1.449 -7.362 10.617 1.00 91.31 197 SER A C 1
ATOM 1638 O O . SER A 1 197 ? -2.031 -6.410 10.103 1.00 91.31 197 SER A O 1
ATOM 1640 N N . VAL A 1 198 ? -0.224 -7.715 10.248 1.00 92.00 198 VAL A N 1
ATOM 1641 C CA . VAL A 1 198 ? 0.535 -7.026 9.195 1.00 92.00 198 VAL A CA 1
ATOM 1642 C C . VAL A 1 198 ? 0.829 -8.023 8.089 1.00 92.00 198 VAL A C 1
ATOM 1644 O O . VAL A 1 198 ? 1.303 -9.118 8.372 1.00 92.00 198 VAL A O 1
ATOM 1647 N N . GLU A 1 199 ? 0.553 -7.664 6.842 1.00 93.19 199 GLU A N 1
ATOM 1648 C CA . GLU A 1 199 ? 0.881 -8.476 5.675 1.00 93.19 199 GLU A CA 1
ATOM 1649 C C . GLU A 1 199 ? 1.824 -7.719 4.747 1.00 93.19 199 GLU A C 1
ATOM 1651 O O . GLU A 1 199 ? 1.495 -6.664 4.202 1.00 93.19 199 GLU A O 1
ATOM 1656 N N . PHE A 1 200 ? 3.005 -8.291 4.550 1.00 92.62 200 PHE A N 1
ATOM 1657 C CA . PHE A 1 200 ? 3.976 -7.801 3.591 1.00 92.62 200 PHE A CA 1
ATOM 1658 C C . PHE A 1 200 ? 3.728 -8.449 2.238 1.00 92.62 200 PHE A C 1
ATOM 1660 O O . PHE A 1 200 ? 3.871 -9.662 2.071 1.00 92.62 200 PHE A O 1
ATOM 1667 N N . VAL A 1 201 ? 3.394 -7.632 1.248 1.00 93.62 201 VAL A N 1
ATOM 1668 C CA . VAL A 1 201 ? 3.219 -8.071 -0.131 1.00 93.62 201 VAL A CA 1
ATOM 1669 C C . VAL A 1 201 ? 4.515 -7.832 -0.879 1.00 93.62 201 VAL A C 1
ATOM 1671 O O . VAL A 1 201 ? 5.012 -6.711 -0.960 1.00 93.62 201 VAL A O 1
ATOM 1674 N N . ILE A 1 202 ? 5.065 -8.899 -1.440 1.00 91.56 202 ILE A N 1
ATOM 1675 C CA . ILE A 1 202 ? 6.386 -8.906 -2.064 1.00 91.56 202 ILE A CA 1
ATOM 1676 C C . ILE A 1 202 ? 6.336 -9.626 -3.418 1.00 91.56 202 ILE A C 1
ATOM 1678 O O . ILE A 1 202 ? 5.444 -10.445 -3.664 1.00 91.56 202 ILE A O 1
ATOM 1682 N N . PRO A 1 203 ? 7.292 -9.380 -4.330 1.00 88.69 203 PRO A N 1
ATOM 1683 C CA . PRO A 1 203 ? 7.419 -10.187 -5.539 1.00 88.69 203 PRO A CA 1
ATOM 1684 C C . PRO A 1 203 ? 7.679 -11.668 -5.209 1.00 88.69 203 PRO A C 1
ATOM 1686 O O . PRO A 1 203 ? 8.296 -12.002 -4.196 1.00 88.69 203 PRO A O 1
ATOM 1689 N N . ARG A 1 204 ? 7.294 -12.586 -6.104 1.00 86.50 204 ARG A N 1
ATOM 1690 C CA . ARG A 1 204 ? 7.686 -13.999 -5.996 1.00 86.50 204 ARG A CA 1
ATOM 1691 C C . ARG A 1 204 ? 9.205 -14.122 -5.953 1.00 86.50 204 ARG A C 1
ATOM 1693 O O . ARG A 1 204 ? 9.919 -13.322 -6.563 1.00 86.50 204 ARG A O 1
ATOM 1700 N N . THR A 1 205 ? 9.665 -15.177 -5.278 1.00 81.75 205 THR A N 1
ATOM 1701 C CA . THR A 1 205 ? 11.080 -15.548 -5.121 1.00 81.75 205 THR A CA 1
ATOM 1702 C C . THR A 1 205 ? 11.916 -14.513 -4.370 1.00 81.75 205 THR A C 1
ATOM 1704 O O . THR A 1 205 ? 13.144 -14.595 -4.403 1.00 81.75 205 THR A O 1
ATOM 1707 N N . PHE A 1 206 ? 11.287 -13.539 -3.706 1.00 80.31 206 PHE A N 1
ATOM 1708 C CA . PHE A 1 206 ? 11.997 -12.709 -2.744 1.00 80.31 206 PHE A CA 1
ATOM 1709 C C . PHE A 1 206 ? 12.322 -13.541 -1.497 1.00 80.31 206 PHE A C 1
ATOM 1711 O O . PHE A 1 206 ? 11.447 -14.267 -1.014 1.00 80.31 206 PHE A O 1
ATOM 1718 N N . PRO A 1 207 ? 13.561 -13.478 -0.982 1.00 78.38 207 PRO A N 1
ATOM 1719 C CA . PRO A 1 207 ? 13.891 -14.140 0.267 1.00 78.38 207 PRO A CA 1
ATOM 1720 C C . PRO A 1 207 ? 13.152 -13.463 1.418 1.00 78.38 207 PRO A C 1
ATOM 1722 O O . PRO A 1 207 ? 13.117 -12.236 1.503 1.00 78.38 207 PRO A O 1
ATOM 1725 N N . LEU A 1 208 ? 12.568 -14.288 2.283 1.00 80.25 208 LEU A N 1
ATOM 1726 C CA . LEU A 1 208 ? 11.863 -13.838 3.474 1.00 80.25 208 LEU A CA 1
ATOM 1727 C C . LEU A 1 208 ? 12.861 -13.641 4.622 1.00 80.25 208 LEU A C 1
ATOM 1729 O O . LEU A 1 208 ? 13.742 -14.494 4.796 1.00 80.25 208 LEU A O 1
ATOM 1733 N N . PRO A 1 209 ? 12.736 -12.559 5.407 1.00 77.25 209 PRO A N 1
ATOM 1734 C CA . PRO A 1 209 ? 13.483 -12.425 6.649 1.00 77.25 209 PRO A CA 1
ATOM 1735 C C . PRO A 1 209 ? 13.073 -13.534 7.625 1.00 77.25 209 PRO A C 1
ATOM 1737 O O . PRO A 1 209 ? 11.960 -14.069 7.564 1.00 77.25 209 PRO A O 1
ATOM 1740 N N . ARG A 1 210 ? 13.983 -13.913 8.525 1.00 75.75 210 ARG A N 1
ATOM 1741 C CA . ARG A 1 210 ? 13.648 -14.860 9.589 1.00 75.75 210 ARG A CA 1
ATOM 1742 C C . ARG A 1 210 ? 12.870 -14.111 10.660 1.00 75.75 210 ARG A C 1
ATOM 1744 O O . ARG A 1 210 ? 13.417 -13.229 11.305 1.00 75.75 210 ARG A O 1
ATOM 1751 N N . LEU A 1 211 ? 11.608 -14.484 10.842 1.00 71.69 211 LEU A N 1
ATOM 1752 C CA . LEU A 1 211 ? 10.797 -13.957 11.931 1.00 71.69 211 LEU A CA 1
ATOM 1753 C C . LEU A 1 211 ? 11.190 -14.609 13.257 1.00 71.69 211 LEU A C 1
ATOM 1755 O O . LEU A 1 211 ? 11.429 -15.820 13.331 1.00 71.69 211 LEU A O 1
ATOM 1759 N N . SER A 1 212 ? 11.194 -13.808 14.314 1.00 69.44 212 SER A N 1
ATOM 1760 C CA . SER A 1 212 ? 11.215 -14.309 15.682 1.00 69.44 212 SER A CA 1
ATOM 1761 C C . SER A 1 212 ? 9.864 -14.953 16.035 1.00 69.44 212 SER A C 1
ATOM 1763 O O . SER A 1 212 ? 8.821 -14.673 15.441 1.00 69.44 212 SER A O 1
ATOM 1765 N N . SER A 1 213 ? 9.846 -15.846 17.027 1.00 58.00 213 SER A N 1
ATOM 1766 C CA . SER A 1 213 ? 8.632 -16.568 17.443 1.00 58.00 213 SER A CA 1
ATOM 1767 C C . SER A 1 213 ? 7.530 -15.673 18.032 1.00 58.00 213 SER A C 1
ATOM 1769 O O . SER A 1 213 ? 6.395 -16.139 18.172 1.00 58.00 213 SER A O 1
ATOM 1771 N N . GLU A 1 214 ? 7.842 -14.419 18.372 1.00 59.47 214 GLU A N 1
ATOM 1772 C CA . GLU A 1 214 ? 6.904 -13.421 18.900 1.00 59.47 214 GLU A CA 1
ATOM 1773 C C . GLU A 1 214 ? 6.147 -12.663 17.790 1.00 59.47 214 GLU A C 1
ATOM 1775 O O . GLU A 1 214 ? 5.090 -12.087 18.044 1.00 59.47 214 GLU A O 1
ATOM 1780 N N . GLU A 1 215 ? 6.597 -12.745 16.534 1.00 67.19 215 GLU A N 1
ATOM 1781 C CA . GLU A 1 215 ? 6.056 -11.991 15.390 1.00 67.19 215 GLU A CA 1
ATOM 1782 C C . GLU A 1 215 ? 4.944 -12.737 14.629 1.00 67.19 215 GLU A C 1
ATOM 1784 O O . GLU A 1 215 ? 4.698 -12.490 13.453 1.00 67.19 215 GLU A O 1
ATOM 1789 N N . LYS A 1 216 ? 4.199 -13.628 15.300 1.00 60.81 216 LYS A N 1
ATOM 1790 C CA . LYS A 1 216 ? 3.148 -14.484 14.694 1.00 60.81 216 LYS A CA 1
ATOM 1791 C C . LYS A 1 216 ? 1.986 -13.743 14.008 1.00 60.81 216 LYS A C 1
ATOM 1793 O O . LYS A 1 216 ? 1.109 -14.397 13.456 1.00 60.81 216 LYS A O 1
ATOM 1798 N N . LYS A 1 217 ? 1.944 -12.410 14.078 1.00 77.12 217 LYS A N 1
ATOM 1799 C CA . LYS A 1 217 ? 0.954 -11.558 13.396 1.00 77.12 217 LYS A CA 1
ATOM 1800 C C . LYS A 1 217 ? 1.472 -10.960 12.083 1.00 77.12 217 LYS A C 1
ATOM 1802 O O . LYS A 1 217 ? 0.769 -10.146 11.488 1.00 77.12 217 LYS A O 1
ATOM 1807 N N . VAL A 1 218 ? 2.689 -11.319 11.677 1.00 87.12 218 VAL A N 1
ATOM 1808 C CA . VAL A 1 218 ? 3.309 -10.893 10.425 1.00 87.12 218 VAL A CA 1
ATOM 1809 C C . VAL A 1 218 ? 3.150 -12.001 9.391 1.00 87.12 218 VAL A C 1
ATOM 1811 O O . VAL A 1 218 ? 3.592 -13.131 9.596 1.00 87.12 218 VAL A O 1
ATOM 1814 N N . GLU A 1 219 ? 2.513 -11.666 8.279 1.00 90.06 219 GLU A N 1
ATOM 1815 C CA . GLU A 1 219 ? 2.263 -12.550 7.146 1.00 90.06 219 GLU A CA 1
ATOM 1816 C C . GLU A 1 219 ? 3.010 -12.032 5.910 1.00 90.06 219 GLU A C 1
ATOM 1818 O O . GLU A 1 219 ? 3.303 -10.841 5.793 1.00 90.06 219 GLU A O 1
ATOM 1823 N N . PHE A 1 220 ? 3.330 -12.931 4.978 1.00 89.94 220 PHE A N 1
ATOM 1824 C CA . PHE A 1 220 ? 3.957 -12.574 3.707 1.00 89.94 220 PHE A CA 1
ATOM 1825 C C . PHE A 1 220 ? 3.129 -13.113 2.547 1.00 89.94 220 PHE A C 1
ATOM 1827 O O . PHE A 1 220 ? 2.949 -14.326 2.415 1.00 89.94 220 PHE A O 1
ATOM 1834 N N . LEU A 1 221 ? 2.697 -12.216 1.666 1.00 91.56 221 LEU A N 1
ATOM 1835 C CA . LEU A 1 221 ? 2.017 -12.549 0.424 1.00 91.56 221 LEU A CA 1
ATOM 1836 C C . LEU A 1 221 ? 2.979 -12.378 -0.753 1.00 91.56 221 LEU A C 1
ATOM 1838 O O . LEU A 1 221 ? 3.483 -11.289 -1.024 1.00 91.56 221 LEU A O 1
ATOM 1842 N N . GLN A 1 222 ? 3.224 -13.458 -1.492 1.00 90.56 222 GLN A N 1
ATOM 1843 C CA . GLN A 1 222 ? 4.052 -13.410 -2.697 1.00 90.56 222 GLN A CA 1
ATOM 1844 C C . GLN A 1 222 ? 3.191 -13.240 -3.948 1.00 90.56 222 GLN A C 1
ATOM 1846 O O . GLN A 1 222 ? 2.484 -14.162 -4.360 1.00 90.56 222 GLN A O 1
ATOM 1851 N N . LEU A 1 223 ? 3.312 -12.088 -4.609 1.00 89.38 223 LEU A N 1
ATOM 1852 C CA . LEU A 1 223 ? 2.633 -11.831 -5.876 1.00 89.38 223 LEU A CA 1
ATOM 1853 C C . LEU A 1 223 ? 3.122 -12.781 -6.971 1.00 89.38 223 LEU A C 1
ATOM 1855 O O . LEU A 1 223 ? 4.294 -13.154 -6.986 1.00 89.38 223 LEU A O 1
ATOM 1859 N N . PRO A 1 224 ? 2.289 -13.117 -7.971 1.00 87.25 224 PRO A N 1
ATOM 1860 C CA . PRO A 1 224 ? 2.662 -13.995 -9.080 1.00 87.25 224 PRO A CA 1
ATOM 1861 C C . PRO A 1 224 ? 3.604 -13.333 -10.110 1.00 87.25 224 PRO A C 1
ATOM 1863 O O . PRO A 1 224 ? 3.572 -13.684 -11.285 1.00 87.25 224 PRO A O 1
ATOM 1866 N N . ILE A 1 225 ? 4.458 -12.393 -9.696 1.00 86.88 225 ILE A N 1
ATOM 1867 C CA . ILE A 1 225 ? 5.478 -11.732 -10.522 1.00 86.88 225 ILE A CA 1
ATOM 1868 C C . ILE A 1 225 ? 6.823 -11.880 -9.818 1.00 86.88 225 ILE A C 1
ATOM 1870 O O . ILE A 1 225 ? 6.960 -11.501 -8.658 1.00 86.88 225 ILE A O 1
ATOM 1874 N N . THR A 1 226 ? 7.832 -12.414 -10.505 1.00 88.31 226 THR A N 1
ATOM 1875 C CA . THR A 1 226 ? 9.188 -12.513 -9.940 1.00 88.31 226 THR A CA 1
ATOM 1876 C C . THR A 1 226 ? 9.885 -11.154 -9.890 1.00 88.31 226 THR A C 1
ATOM 1878 O O . THR A 1 226 ? 9.628 -10.271 -10.713 1.00 88.31 226 THR A O 1
ATOM 1881 N N . ARG A 1 227 ? 10.865 -11.012 -8.989 1.00 85.69 227 ARG A N 1
ATOM 1882 C CA . ARG A 1 227 ? 11.735 -9.821 -8.923 1.00 85.69 227 ARG A CA 1
ATOM 1883 C C . ARG A 1 227 ? 12.371 -9.469 -10.275 1.00 85.69 227 ARG A C 1
ATOM 1885 O O . ARG A 1 227 ? 12.459 -8.294 -10.621 1.00 85.69 227 ARG A O 1
ATOM 1892 N N . VAL A 1 228 ? 12.813 -10.474 -11.035 1.00 87.81 228 VAL A N 1
ATOM 1893 C CA . VAL A 1 228 ? 13.468 -10.274 -12.340 1.00 87.81 228 VAL A CA 1
ATOM 1894 C C . VAL A 1 228 ? 12.478 -9.731 -13.371 1.00 87.81 228 VAL A C 1
ATOM 1896 O O . VAL A 1 228 ? 12.773 -8.736 -14.028 1.00 87.81 228 VAL A O 1
ATOM 1899 N N . GLN A 1 229 ? 11.285 -10.330 -13.471 1.00 88.00 229 GLN A N 1
ATOM 1900 C CA . GLN A 1 229 ? 10.230 -9.854 -14.376 1.00 88.00 229 GLN A CA 1
ATOM 1901 C C . GLN A 1 229 ? 9.832 -8.410 -14.060 1.00 88.00 229 GLN A C 1
ATOM 1903 O O . GLN A 1 229 ? 9.758 -7.580 -14.967 1.00 88.00 229 GLN A O 1
ATOM 1908 N N . PHE A 1 230 ? 9.636 -8.096 -12.777 1.00 89.69 230 PHE A N 1
ATOM 1909 C CA . PHE A 1 230 ? 9.308 -6.741 -12.349 1.00 89.69 230 PHE A CA 1
ATOM 1910 C C . PHE A 1 230 ? 10.444 -5.752 -12.667 1.00 89.69 230 PHE A C 1
ATOM 1912 O O . PHE A 1 230 ? 10.205 -4.674 -13.206 1.00 89.69 230 PHE A O 1
ATOM 1919 N N . GLY A 1 231 ? 11.701 -6.142 -12.426 1.00 89.19 231 GLY A N 1
ATOM 1920 C CA . GLY A 1 231 ? 12.874 -5.325 -12.742 1.00 89.19 231 GLY A CA 1
ATOM 1921 C C . GLY A 1 231 ? 13.023 -5.002 -14.233 1.00 89.19 231 GLY A C 1
ATOM 1922 O O . GLY A 1 231 ? 13.347 -3.862 -14.581 1.00 89.19 231 GLY A O 1
ATOM 1923 N N . HIS A 1 232 ? 12.756 -5.964 -15.122 1.00 89.69 232 HIS A N 1
ATOM 1924 C CA . HIS A 1 232 ? 12.723 -5.716 -16.568 1.00 89.69 232 HIS A CA 1
ATOM 1925 C C . HIS A 1 232 ? 11.612 -4.733 -16.935 1.00 89.69 232 HIS A C 1
ATOM 1927 O O . HIS A 1 232 ? 11.886 -3.730 -17.588 1.00 89.69 232 HIS A O 1
ATOM 1933 N N . PHE A 1 233 ? 10.400 -4.938 -16.414 1.00 89.06 233 PHE A N 1
ATOM 1934 C CA . PHE A 1 233 ? 9.279 -4.036 -16.670 1.00 89.06 233 PHE A CA 1
ATOM 1935 C C . PHE A 1 233 ? 9.573 -2.583 -16.265 1.00 89.06 233 PHE A C 1
ATOM 1937 O O . PHE A 1 233 ? 9.367 -1.674 -17.069 1.00 89.06 233 PHE A O 1
ATOM 1944 N N . ILE A 1 234 ? 10.122 -2.347 -15.068 1.00 91.19 234 ILE A N 1
ATOM 1945 C CA . ILE A 1 23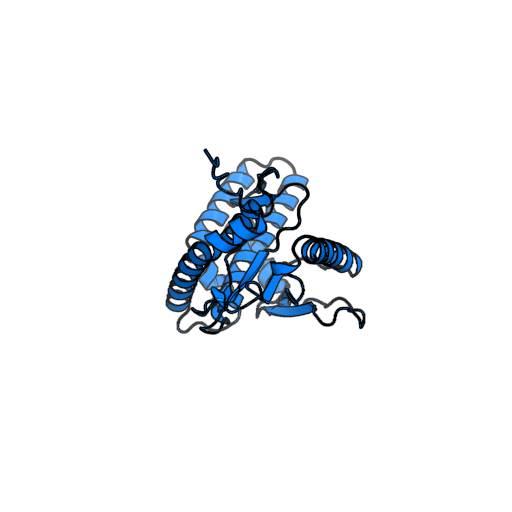4 ? 10.504 -0.994 -14.630 1.00 91.19 234 ILE A CA 1
ATOM 1946 C C . ILE A 1 234 ? 11.602 -0.396 -15.514 1.00 91.19 234 ILE A C 1
ATOM 1948 O O . ILE A 1 234 ? 11.614 0.808 -15.764 1.00 91.19 234 ILE A O 1
ATOM 1952 N N . THR A 1 235 ? 12.535 -1.217 -15.998 1.00 89.44 235 THR A N 1
ATOM 1953 C CA . THR A 1 235 ? 13.603 -0.762 -16.899 1.00 89.44 235 THR A CA 1
ATOM 1954 C C . THR A 1 235 ? 13.037 -0.301 -18.238 1.00 89.44 235 THR A C 1
ATOM 1956 O O . THR A 1 235 ? 13.390 0.784 -18.702 1.00 89.44 235 THR A O 1
ATOM 1959 N N . ASP A 1 236 ? 12.129 -1.081 -18.820 1.00 86.69 236 ASP A N 1
ATOM 1960 C CA . ASP A 1 236 ? 11.452 -0.744 -20.074 1.00 86.69 236 ASP A CA 1
ATOM 1961 C C . ASP A 1 236 ? 10.611 0.525 -19.917 1.00 86.69 236 ASP A C 1
ATOM 1963 O O . ASP A 1 236 ? 10.680 1.439 -20.741 1.00 86.69 236 ASP A O 1
ATOM 1967 N N . LEU A 1 237 ? 9.872 0.620 -18.807 1.00 85.62 237 LEU A N 1
ATOM 1968 C CA . LEU A 1 237 ? 9.062 1.785 -18.474 1.00 85.62 237 LEU A CA 1
ATOM 1969 C C . LEU A 1 237 ? 9.915 3.049 -18.346 1.00 85.62 237 LEU A C 1
ATOM 1971 O O . LEU A 1 237 ? 9.608 4.084 -18.944 1.00 85.62 237 LEU A O 1
ATOM 1975 N N . TYR A 1 238 ? 11.011 2.957 -17.590 1.00 85.38 238 TYR A N 1
ATOM 1976 C CA . TYR A 1 238 ? 11.919 4.072 -17.369 1.00 85.38 238 TYR A CA 1
ATOM 1977 C C . TYR A 1 238 ? 12.587 4.515 -18.668 1.00 85.38 238 TYR A C 1
ATOM 1979 O O . TYR A 1 238 ? 12.704 5.713 -18.910 1.00 85.38 238 TYR A O 1
ATOM 1987 N N . ASN A 1 239 ? 13.014 3.591 -19.528 1.00 84.38 239 ASN A N 1
ATOM 1988 C CA . ASN A 1 239 ? 13.719 3.933 -20.764 1.00 84.38 239 ASN A CA 1
ATOM 1989 C C . ASN A 1 239 ? 12.800 4.483 -21.864 1.00 84.38 239 ASN A C 1
ATOM 1991 O O . ASN A 1 239 ? 13.304 5.137 -22.775 1.00 84.38 239 ASN A O 1
ATOM 1995 N N . GLY A 1 240 ? 11.479 4.336 -21.716 1.00 68.56 240 GLY A N 1
ATOM 1996 C CA . GLY A 1 240 ? 10.519 4.584 -22.787 1.00 68.56 240 GLY A CA 1
ATOM 1997 C C . GLY A 1 240 ? 10.535 3.384 -23.727 1.00 68.56 240 GLY A C 1
ATOM 1998 O O . GLY A 1 240 ? 11.595 3.012 -24.229 1.00 68.56 240 GLY A O 1
ATOM 1999 N N . MET A 1 241 ? 9.383 2.737 -23.906 1.00 53.84 241 MET A N 1
ATOM 2000 C CA . MET A 1 241 ? 9.275 1.539 -24.744 1.00 53.84 241 MET A CA 1
ATOM 2001 C C . MET A 1 241 ? 9.882 1.815 -26.131 1.00 53.84 241 MET A C 1
ATOM 2003 O O . MET A 1 241 ? 9.536 2.820 -26.754 1.00 53.84 241 MET A O 1
ATOM 2007 N N . ARG A 1 242 ? 10.807 0.951 -26.568 1.00 40.81 242 ARG A N 1
ATOM 2008 C CA . ARG A 1 242 ? 11.211 0.862 -27.977 1.00 40.81 242 ARG A CA 1
ATOM 2009 C C . ARG A 1 242 ? 10.080 0.272 -28.804 1.00 40.81 242 ARG A C 1
ATOM 2011 O O . ARG A 1 242 ? 9.379 -0.612 -28.261 1.00 40.81 242 ARG A O 1
#

pLDDT: mean 82.73, std 12.46, range [37.19, 95.5]

Foldseek 3Di:
DPPPPPDDDALLRQLLVCVLVLQVVQVVVLVVLCVLCVPHDFEPVLLVSLCPDPLVVLLLVLLVVVVVVDDDPVSLVVSLVVSLVVSLLVSQQSVVQNVDDPFKGKGAQVSQQVSVCSNVVPFDWDADRSGRIHTPPADGARIWIATNDPVSVVDLEGTAEGEHRDADLCEPVNVVVNVVRLVVVCVVCVSYPVNHAYEYEYAPPRDDYDDDPVNVSYHYHHGSYHSVRSVVSSVCSSVPHD